Protein 1WKO (pdb70)

Secondary structure (DSSP, 8-state):
-TTHHHHHTTHHHHTB------SEEEEEETTEE--TT-B--GGGGSSPPEEEEESS-TT-EEEEEEEE-S-SBTTB-TTPPEEEEEEEEEETTSBGGGSEEEEPPPPP---SS-EEEEEEEEEPPTT---------STT--HHHHHHHTT--SEEEEEEEEE---/-TTHHHHHTTHHHHTB------SEEEEEETTEE--TT-B--GGGSSSPPEEEEESS-TT-EEEEEEEESS-SBTTB-TTPPEEEEEEEEEETTSBGGGSEEEEPPPPP---SSEEEEEEEEEE-SS--------S-STT--HHHHHHHTT--S-SEEEEEEEE--

B-factor: mean 20.34, std 9.39, range [4.58, 64.08]

Solvent-accessible surface area: 16939 Å² total; per-residue (Å²): 125,120,10,77,48,4,74,154,24,155,0,20,46,44,1,4,70,128,5,99,45,104,16,135,20,27,1,20,14,141,202,160,117,8,60,38,29,113,94,53,126,18,78,60,0,54,79,111,6,115,1,56,2,75,45,58,65,140,128,19,19,1,0,0,0,0,0,3,4,6,16,26,6,55,118,94,41,129,59,91,6,32,0,6,5,0,3,0,9,0,12,2,61,39,7,8,81,98,21,104,80,40,15,56,33,53,84,2,200,6,71,105,41,89,1,29,0,0,0,0,0,2,103,10,106,154,159,114,32,21,130,8,121,46,124,59,65,61,121,17,54,0,88,143,8,8,121,118,43,90,3,58,97,9,19,7,14,17,6,0,31,0,68,185,131,116,114,10,71,45,4,67,129,22,167,0,19,45,59,1,2,69,127,5,99,37,87,10,161,21,45,1,16,11,124,203,144,115,10,58,40,33,115,79,48,142,9,81,49,0,50,79,110,7,114,1,55,0,74,40,72,75,101,200,34,39,4,1,0,0,0,0,2,1,5,17,7,6,58,92,38,41,33,29,70,2,32,0,6,3,0,2,0,8,0,25,0,65,31,9,10,102,134,18,107,72,27,16,63,31,54,79,1,190,9,56,39,38,84,1,34,0,0,0,0,0,3,103,14,142,113,134,89,87,22,131,21,130,49,126,65,52,39,120,18,56,1,82,122,6,11,125,94,56,65,7,48,100,9,10,7,14,15,6,1,32,0,67,125,125

Organism: Arabidopsis thaliana (NCBI:txid3702)

Foldseek 3Di:
DQCVLCVVVCVCPQAFPDDDADKDKWWDQPNHTAAFAAADELVSCQAGTKIFIADDDQQWWKKKWKWKQQPLHVVCSPFPIFTAWIWTGHGHGGISVRTHTQDHGHRDDHDDYKIKIKMFMFIADPPDTDRDDDPHRTPDHNVVVCVVRVRPHTNDMGIHIYDHD/DVCVLCVVVCVCPQAFPDDDADKDKFWDQPNHTAAAAAADELVSPQAGTKIFIEDDFQQWKKKKWKWWQAPLHNVCRVQPTQTFWIWTGHGHRGIRVRTHTLDHGHGDAHADDKIKIKMFMFIAPGHDDDNDDDPGRTPDGNVVVCVVRVRPGTNDMGIHMYDHD

Radius of gyration: 25.23 Å; Cα contacts (8 Å, |Δi|>4): 826; chains: 2; bounding box: 37×61×72 Å

GO terms:
  GO:0031982 vesicle (C, IDA)
  GO:0005634 nucleus (C, IDA)
  GO:0005737 cytoplasm (C, IDA)
  GO:0005773 vacuole (C, IDA)
  GO:0005886 plasma membrane (C, IDA)
  GO:0010022 meristem determinacy (P, IGI)
  GO:0003712 transcription coregulator activity (F, IMP)
  GO:0009744 response to sucrose (P, IMP)
  GO:0009910 negative regulation of flower development (P, IMP)
  GO:0006623 protein targeting to vacuole (P, IMP)

CATH classification: 3.90.280.10

Structure (mmCIF, N/CA/C/O backbone):
data_1WKO
#
_entry.id   1WKO
#
_cell.length_a   109.347
_cell.length_b   109.347
_cell.length_c   64.697
_cell.angle_alpha   90.00
_cell.angle_beta   90.00
_cell.angle_gamma   120.00
#
_symmetry.space_group_name_H-M   'P 3 2 1'
#
loop_
_entity.id
_entity.type
_entity.pdbx_description
1 polymer 'TERMINAL FLOWER 1 protein'
2 water water
#
loop_
_atom_site.group_PDB
_atom_site.id
_atom_site.type_symbol
_atom_site.label_atom_id
_atom_site.label_alt_id
_atom_site.label_comp_id
_atom_site.label_asym_id
_atom_site.label_entity_id
_atom_site.label_seq_id
_atom_site.pdbx_PDB_ins_code
_atom_site.Cartn_x
_atom_site.Cartn_y
_atom_site.Cartn_z
_atom_site.occupancy
_atom_site.B_iso_or_equiv
_atom_site.auth_seq_id
_atom_site.auth_comp_id
_atom_site.auth_asym_id
_atom_site.auth_atom_id
_atom_site.pdbx_PDB_model_num
ATOM 1 N N . ARG A 1 10 ? -17.919 102.571 19.006 1.00 41.02 7 ARG A N 1
ATOM 2 C CA . ARG A 1 10 ? -19.343 102.646 19.476 1.00 40.47 7 ARG A CA 1
ATOM 3 C C . ARG A 1 10 ? -20.217 101.390 19.192 1.00 39.50 7 ARG A C 1
ATOM 4 O O . ARG A 1 10 ? -21.077 101.025 20.010 1.00 40.28 7 ARG A O 1
ATOM 6 N N . VAL A 1 11 ? -20.014 100.725 18.055 1.00 37.16 8 VAL A N 1
ATOM 7 C CA . VAL A 1 11 ? -20.831 99.541 17.683 1.00 34.24 8 VAL A CA 1
ATOM 8 C C . VAL A 1 11 ? -20.572 98.275 18.561 1.00 31.19 8 VAL A C 1
ATOM 9 O O . VAL A 1 11 ? -21.451 97.433 18.808 1.00 31.18 8 VAL A O 1
ATOM 13 N N . ILE A 1 12 ? -19.344 98.186 19.040 1.00 26.35 9 ILE A N 1
ATOM 14 C CA . ILE A 1 12 ? -18.852 97.098 19.844 1.00 21.24 9 ILE A CA 1
ATOM 15 C C . ILE A 1 12 ? -19.054 97.451 21.347 1.00 18.08 9 ILE A C 1
ATOM 16 O O . ILE A 1 12 ? -18.735 96.672 22.217 1.00 14.96 9 ILE A O 1
ATOM 21 N N . GLU A 1 13 ? -19.588 98.632 21.631 1.00 14.58 10 GLU A N 1
ATOM 22 C CA . GLU A 1 13 ? -19.632 99.125 23.014 1.00 14.22 10 GLU A CA 1
ATOM 23 C C . GLU A 1 13 ? -20.234 98.150 24.043 1.00 14.17 10 GLU A C 1
ATOM 24 O O . GLU A 1 13 ? -19.641 97.935 25.121 1.00 12.22 10 GLU A O 1
ATOM 30 N N . PRO A 1 14 ? -21.398 97.554 23.756 1.00 14.28 11 PRO A N 1
ATOM 31 C CA . PRO A 1 14 ? -22.025 96.646 24.732 1.00 14.76 11 PRO A CA 1
ATOM 32 C C . PRO A 1 14 ? -21.157 95.441 25.010 1.00 14.28 11 PRO A C 1
ATOM 33 O O . PRO A 1 14 ? -21.190 94.949 26.130 1.00 15.16 11 PRO A O 1
ATOM 37 N N . LEU A 1 15 ? -20.376 94.999 24.016 1.00 13.06 12 LEU A N 1
ATOM 38 C CA . LEU A 1 15 ? -19.435 93.894 24.183 1.00 12.53 12 LEU A CA 1
ATOM 39 C C . LEU A 1 15 ? -18.254 94.288 25.068 1.00 12.18 12 LEU A C 1
ATOM 40 O O . LEU A 1 15 ? -17.757 93.454 25.815 1.00 12.50 12 LEU A O 1
ATOM 45 N N . ILE A 1 16 ? -17.820 95.556 25.020 1.00 11.70 13 ILE A N 1
ATOM 46 C CA . ILE A 1 16 ? -16.714 95.967 25.878 1.00 12.22 13 ILE A CA 1
ATOM 47 C C . ILE A 1 16 ? -17.249 96.178 27.312 1.00 13.34 13 ILE A C 1
ATOM 48 O O . ILE A 1 16 ? -16.671 95.682 28.271 1.00 13.13 13 ILE A O 1
ATOM 53 N N . MET A 1 17 ? -18.308 96.969 27.454 1.00 13.12 14 MET A N 1
ATOM 54 C CA . MET A 1 17 ? -18.863 97.166 28.817 1.00 13.29 14 MET A CA 1
ATOM 55 C C . MET A 1 17 ? -19.265 95.856 29.488 1.00 14.56 14 MET A C 1
ATOM 56 O O . MET A 1 17 ? -19.131 95.746 30.712 1.00 15.73 14 MET A O 1
ATOM 61 N N . GLY A 1 18 ? -19.722 94.876 28.694 1.00 14.71 15 GLY A N 1
ATOM 62 C CA . GLY A 1 18 ? -20.170 93.583 29.196 1.00 13.98 15 GLY A CA 1
ATOM 63 C C . GLY A 1 18 ? -19.023 92.609 29.401 1.00 13.94 15 GLY A C 1
ATOM 64 O O . GLY A 1 18 ? -19.229 91.481 29.834 1.00 14.49 15 GLY A O 1
ATOM 65 N N . ARG A 1 19 ? -17.817 93.056 29.084 1.00 14.03 16 ARG A N 1
ATOM 66 C CA . ARG A 1 19 ? -16.584 92.299 29.266 1.00 14.34 16 ARG A CA 1
ATOM 67 C C . ARG A 1 19 ? -16.459 91.096 28.325 1.00 14.62 16 ARG A C 1
ATOM 68 O O . ARG A 1 19 ? -15.558 90.269 28.519 1.00 14.94 16 ARG A O 1
ATOM 76 N N . VAL A 1 20 ? -17.315 91.003 27.300 1.00 14.28 17 VAL A N 1
ATOM 77 C CA . VAL A 1 20 ? -17.174 89.941 26.290 1.00 15.13 17 VAL A CA 1
ATOM 78 C C . VAL A 1 20 ? -15.861 90.183 25.576 1.00 14.93 17 VAL A C 1
ATOM 79 O O . VAL A 1 20 ? -15.037 89.281 25.415 1.00 15.59 17 VAL A O 1
ATOM 83 N N . VAL A 1 21 ? -15.647 91.426 25.144 1.00 15.42 18 VAL A N 1
ATOM 84 C CA . VAL A 1 21 ? -14.359 91.840 24.597 1.00 15.38 18 VAL A CA 1
ATOM 85 C C . VAL A 1 21 ? -13.561 92.014 25.874 1.00 16.56 18 VAL A C 1
ATOM 86 O O . VAL A 1 21 ? -13.896 92.854 26.718 1.00 17.84 18 VAL A O 1
ATOM 90 N N . GLY A 1 22 ? -12.501 91.214 25.992 1.00 16.89 19 GLY A N 1
ATOM 91 C CA . GLY A 1 22 ? -11.711 91.110 27.193 1.00 16.35 19 GLY A CA 1
ATOM 92 C C . GLY A 1 22 ? -11.743 89.642 27.613 1.00 15.94 19 GLY A C 1
ATOM 93 O O . GLY A 1 22 ? -10.774 88.911 27.386 1.00 17.03 19 GLY A O 1
ATOM 94 N N . ASP A 1 23 ? -12.849 89.208 28.212 1.00 14.43 20 ASP A N 1
ATOM 95 C CA . ASP A 1 23 ? -12.924 87.865 28.750 1.00 15.10 20 ASP A CA 1
ATOM 96 C C . ASP A 1 23 ? -12.911 86.774 27.697 1.00 15.38 20 ASP A C 1
ATOM 97 O O . ASP A 1 23 ? -12.299 85.716 27.926 1.00 17.23 20 ASP A O 1
ATOM 102 N N . VAL A 1 24 ? -13.542 87.031 26.559 1.00 14.41 21 VAL A N 1
ATOM 103 C CA . VAL A 1 24 ? -13.736 85.984 25.534 1.00 14.76 21 VAL A CA 1
ATOM 104 C C . VAL A 1 24 ? -13.064 86.355 24.216 1.00 14.60 21 VAL A C 1
ATOM 105 O O . VA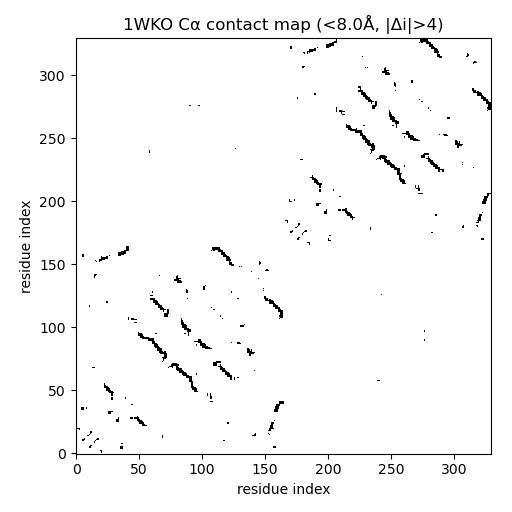L A 1 24 ? -12.409 85.504 23.603 1.00 15.45 21 VAL A O 1
ATOM 109 N N . LEU A 1 25 ? -13.214 87.616 23.796 1.00 14.25 22 LEU A N 1
ATOM 110 C CA . LEU A 1 25 ? -12.720 88.057 22.477 1.00 15.08 22 LEU A CA 1
ATOM 111 C C . LEU A 1 25 ? -11.720 89.206 22.547 1.00 15.57 22 LEU A C 1
ATOM 112 O O . LEU A 1 25 ? -11.763 90.034 23.454 1.00 14.96 22 LEU A O 1
ATOM 117 N N . ASP A 1 26 ? -10.826 89.262 21.562 1.00 15.50 23 ASP A N 1
ATOM 118 C CA . ASP A 1 26 ? -9.963 90.417 21.422 1.00 16.03 23 ASP A CA 1
ATOM 119 C C . ASP A 1 26 ? -10.765 91.524 20.776 1.00 15.63 23 ASP A C 1
ATOM 120 O O . ASP A 1 26 ? -11.824 91.265 20.208 1.00 15.08 23 ASP A O 1
ATOM 125 N N . PHE A 1 27 ? -10.250 92.755 20.860 1.00 14.00 24 PHE A N 1
ATOM 126 C CA . PHE A 1 27 ? -10.884 93.872 20.165 1.00 14.11 24 PHE A CA 1
ATOM 127 C C . PHE A 1 27 ? -10.966 93.595 18.677 1.00 13.38 24 PHE A C 1
ATOM 128 O O . PHE A 1 27 ? -10.016 93.044 18.096 1.00 14.97 24 PHE A O 1
ATOM 136 N N . PHE A 1 28 ? -12.090 93.970 18.051 1.00 13.33 25 PHE A N 1
ATOM 137 C CA . PHE A 1 28 ? -12.260 93.807 16.605 1.00 13.11 25 PHE A CA 1
ATOM 138 C C . PHE A 1 28 ? -13.143 94.914 16.048 1.00 13.79 25 PHE A C 1
ATOM 139 O O . PHE A 1 28 ? -13.744 95.669 16.801 1.00 14.37 25 PHE A O 1
ATOM 147 N N . THR A 1 29 ? -13.167 95.026 14.721 1.00 14.41 26 THR A N 1
ATOM 148 C CA . THR A 1 29 ? -13.994 95.998 14.037 1.00 14.98 26 THR A CA 1
ATOM 149 C C . THR A 1 29 ? -15.122 95.172 13.425 1.00 15.48 26 THR A C 1
ATOM 150 O O . THR A 1 29 ? -14.856 94.329 12.556 1.00 16.25 26 THR A O 1
ATOM 154 N N . PRO A 1 30 ? -16.354 95.369 13.874 1.00 15.89 27 PRO A N 1
ATOM 155 C CA . PRO A 1 30 ? -17.481 94.612 13.307 1.00 16.54 27 PRO A CA 1
ATOM 156 C C . PRO A 1 30 ? -17.625 94.971 11.828 1.00 17.13 27 PRO A C 1
ATOM 157 O O . PRO A 1 30 ? -17.538 96.185 11.479 1.00 16.92 27 PRO A O 1
ATOM 161 N N . THR A 1 31 ? -17.757 93.954 10.976 1.00 17.54 28 THR A N 1
ATOM 162 C CA . THR A 1 31 ? -17.895 94.176 9.518 1.00 19.04 28 THR A CA 1
ATOM 163 C C . THR A 1 31 ? -19.024 93.389 8.851 1.00 19.21 28 THR A C 1
ATOM 164 O O . THR A 1 31 ? -19.275 93.561 7.647 1.00 20.88 28 THR A O 1
ATOM 168 N N . THR A 1 32 ? -19.631 92.467 9.564 1.00 18.49 29 THR A N 1
ATOM 169 C CA . THR A 1 32 ? -20.742 91.705 9.016 1.00 17.78 29 THR A CA 1
ATOM 170 C C . THR A 1 32 ? -21.891 91.932 9.946 1.00 18.40 29 THR A C 1
ATOM 171 O O . THR A 1 32 ? -21.706 91.875 11.159 1.00 18.32 29 THR A O 1
ATOM 175 N N . LYS A 1 33 ? -23.073 92.216 9.416 1.00 18.32 30 LYS A N 1
ATOM 176 C CA . LYS A 1 33 ? -24.232 92.357 10.293 1.00 18.90 30 LYS A CA 1
ATOM 177 C C . LYS A 1 33 ? -24.790 90.984 10.588 1.00 19.28 30 LYS A C 1
ATOM 178 O O . LYS A 1 33 ? -24.999 90.198 9.674 1.00 20.32 30 LYS A O 1
ATOM 192 N N . MET A 1 34 ? -25.017 90.692 11.872 1.00 18.46 31 MET A N 1
ATOM 193 C CA . MET A 1 34 ? -25.603 89.414 12.286 1.00 18.08 31 MET A CA 1
ATOM 194 C C . MET A 1 34 ? -26.862 89.715 13.085 1.00 17.86 31 MET A C 1
ATOM 195 O O . MET A 1 34 ? -26.871 90.616 13.928 1.00 18.68 31 MET A O 1
ATOM 200 N N . ASN A 1 35 ? -27.928 88.976 12.815 1.00 17.03 32 ASN A N 1
ATOM 201 C CA . ASN A 1 35 ? -29.149 89.106 13.611 1.00 16.63 32 ASN A CA 1
ATOM 202 C C . ASN A 1 35 ? -29.550 87.745 14.164 1.00 15.79 32 ASN A C 1
ATOM 203 O O . ASN A 1 35 ? -29.838 86.806 13.417 1.00 15.47 32 ASN A O 1
ATOM 208 N N . VAL A 1 36 ? -29.520 87.636 15.489 1.00 14.99 33 VAL A N 1
ATOM 209 C CA . VAL A 1 36 ? -29.882 86.396 16.171 1.00 14.39 33 VAL A CA 1
ATOM 210 C C . VAL A 1 36 ? -31.289 86.559 16.719 1.00 15.71 33 VAL A C 1
ATOM 211 O O . VAL A 1 36 ? -31.566 87.519 17.439 1.00 16.35 33 VAL A O 1
ATOM 215 N N . SER A 1 37 ? -32.182 85.624 16.406 1.00 15.73 34 SER A N 1
ATOM 216 C CA . SER A 1 37 ? -33.545 85.788 16.896 1.00 17.24 34 SER A CA 1
ATOM 217 C C . SER A 1 37 ? -34.157 84.501 17.393 1.00 17.31 34 SER A C 1
ATOM 218 O O . SER A 1 37 ? -33.937 83.440 16.816 1.00 17.26 34 SER A O 1
ATOM 221 N N . TYR A 1 38 ? -34.921 84.610 18.474 1.00 17.13 35 TYR A N 1
ATOM 222 C CA . TYR A 1 38 ? -35.659 83.469 18.985 1.00 17.59 35 TYR A CA 1
ATOM 223 C C . TYR A 1 38 ? -37.151 83.728 18.826 1.00 18.35 35 TYR A C 1
ATOM 224 O O . TYR A 1 38 ? -37.691 84.675 19.416 1.00 17.85 35 TYR A O 1
ATOM 233 N N . ASN A 1 39 ? -37.815 82.889 18.023 1.00 19.81 36 ASN A N 1
ATOM 234 C CA . ASN A 1 39 ? -39.222 83.087 17.686 1.00 21.30 36 ASN A CA 1
ATOM 235 C C . ASN A 1 39 ? -39.488 84.549 17.297 1.00 21.58 36 ASN A C 1
ATOM 236 O O . ASN A 1 39 ? -40.396 85.200 17.832 1.00 21.78 36 ASN A O 1
ATOM 241 N N . LYS A 1 40 ? -38.646 85.062 16.396 1.00 21.73 37 LYS A N 1
ATOM 242 C CA . LYS A 1 40 ? -38.790 86.397 15.811 1.00 22.16 37 LYS A CA 1
ATOM 243 C C . LYS A 1 40 ? -38.477 87.559 16.755 1.00 22.29 37 LYS A C 1
ATOM 244 O O . LYS A 1 40 ? -38.696 88.718 16.393 1.00 23.30 37 LYS A O 1
ATOM 250 N N . LYS A 1 41 ? -38.005 87.267 17.966 1.00 21.21 38 LYS A N 1
ATOM 251 C CA . LYS A 1 41 ? -37.550 88.322 18.864 1.00 20.55 38 LYS A CA 1
ATOM 252 C C . LYS A 1 41 ? -36.025 88.433 18.794 1.00 20.26 38 LYS A C 1
ATOM 253 O O . LYS A 1 41 ? -35.327 87.544 19.251 1.00 19.31 38 LYS A O 1
ATOM 259 N N . GLN A 1 42 ? -35.536 89.529 18.222 1.00 20.45 39 GLN A N 1
ATOM 260 C CA . GLN A 1 42 ? -34.092 89.784 18.114 1.00 21.20 39 GLN A CA 1
ATOM 261 C C . GLN A 1 42 ? -33.359 89.849 19.469 1.00 20.90 39 GLN A C 1
ATOM 262 O O . GLN A 1 42 ? -33.849 90.466 20.433 1.00 20.64 39 GLN A O 1
ATOM 268 N N . VAL A 1 43 ? -32.190 89.213 19.534 1.00 19.91 40 VAL A N 1
ATOM 269 C CA . VAL A 1 43 ? -31.327 89.307 20.710 1.00 20.74 40 VAL A CA 1
ATOM 270 C C . VAL A 1 43 ? -30.716 90.709 20.741 1.00 21.30 40 VAL A C 1
ATOM 271 O O . VAL A 1 43 ? -30.135 91.162 19.761 1.00 20.65 40 VAL A O 1
ATOM 275 N N . SER A 1 44 ? -30.899 91.396 21.864 1.00 21.83 41 SER A N 1
ATOM 276 C CA . SER A 1 44 ? -30.303 92.706 22.083 1.00 22.41 41 SER A CA 1
ATOM 277 C C . SER A 1 44 ? -29.132 92.561 23.033 1.00 21.84 41 SER A C 1
ATOM 278 O O . SER A 1 44 ? -29.271 92.030 24.132 1.00 21.29 41 SER A O 1
ATOM 281 N N . ASN A 1 45 ? -27.972 93.031 22.586 1.00 23.03 42 ASN A N 1
ATOM 282 C CA . ASN A 1 45 ? -26.734 92.929 23.328 1.00 22.67 42 ASN A CA 1
ATOM 283 C C . ASN A 1 45 ? -26.872 93.277 24.788 1.00 23.23 42 ASN A C 1
ATOM 284 O O . ASN A 1 45 ? -27.286 94.401 25.132 1.00 23.05 42 ASN A O 1
ATOM 289 N N . GLY A 1 46 ? -26.561 92.328 25.659 1.00 22.82 43 GLY A N 1
ATOM 290 C CA . GLY A 1 46 ? -26.539 92.598 27.087 1.00 23.72 43 GLY A CA 1
ATOM 291 C C . GLY A 1 46 ? -27.839 92.544 27.867 1.00 24.22 43 GLY A C 1
ATOM 292 O O . GLY A 1 46 ? -27.851 92.708 29.094 1.00 25.55 43 GLY A O 1
ATOM 293 N N . HIS A 1 47 ? -28.952 92.341 27.171 1.00 23.87 44 HIS A N 1
ATOM 294 C CA . HIS A 1 47 ? -30.235 92.247 27.845 1.00 24.00 44 HIS A CA 1
ATOM 295 C C . HIS A 1 47 ? -30.455 90.828 28.357 1.00 23.05 44 HIS A C 1
ATOM 296 O O . HIS A 1 47 ? -29.925 89.865 27.798 1.00 22.45 44 HIS A 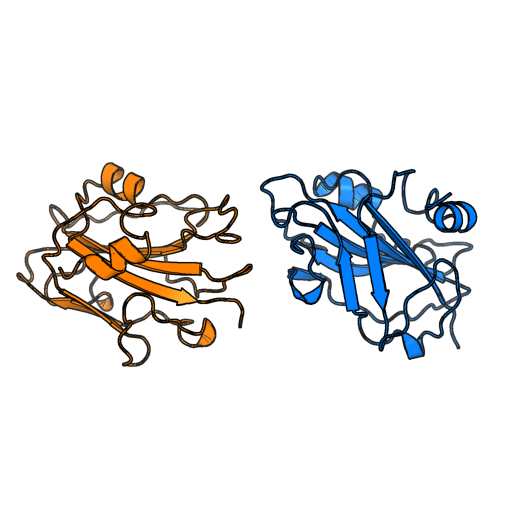O 1
ATOM 303 N N . GLU A 1 48 ? -31.225 90.715 29.433 1.00 22.74 45 GLU A N 1
ATOM 304 C CA . GLU A 1 48 ? -31.511 89.430 30.052 1.00 22.08 45 GLU A CA 1
ATOM 305 C C . GLU A 1 48 ? -32.669 88.728 29.371 1.00 21.78 45 GLU A C 1
ATOM 306 O O . GLU A 1 48 ? -33.679 89.361 29.009 1.00 21.78 45 GLU A O 1
ATOM 312 N N . LEU A 1 49 ? -32.523 87.421 29.186 1.00 20.92 46 LEU A N 1
ATOM 313 C CA . LEU A 1 49 ? -33.601 86.581 28.662 1.00 20.97 46 LEU A CA 1
ATOM 314 C C . LEU A 1 49 ? -33.799 85.434 29.624 1.00 20.41 46 LEU A C 1
ATOM 315 O O . LEU A 1 49 ? -32.867 85.036 30.318 1.00 19.11 46 LEU A O 1
ATOM 320 N N . PHE A 1 50 ? -35.004 84.878 29.646 1.00 20.40 47 PHE A N 1
ATOM 321 C CA . PHE A 1 50 ? -35.240 83.658 30.407 1.00 21.24 47 PHE A CA 1
ATOM 322 C C . PHE A 1 50 ? -34.716 82.449 29.623 1.00 21.27 47 PHE A C 1
ATOM 323 O O . PHE A 1 50 ? -34.881 82.395 28.402 1.00 20.89 47 PHE A O 1
ATOM 331 N N . PRO A 1 51 ? -34.093 81.488 30.306 1.00 20.98 48 PRO A N 1
ATOM 332 C CA . PRO A 1 51 ? -33.691 80.219 29.675 1.00 21.13 48 PRO A CA 1
ATOM 333 C C . PRO A 1 51 ? -34.827 79.524 28.908 1.00 21.07 48 PRO A C 1
ATOM 334 O O . PRO A 1 51 ? -34.581 78.952 27.845 1.00 20.53 48 PRO A O 1
ATOM 338 N N . SER A 1 52 ? -36.049 79.565 29.443 1.00 20.80 49 SER A N 1
ATOM 339 C CA . SER A 1 52 ? -37.186 78.920 28.775 1.00 20.78 49 SER A CA 1
ATOM 340 C C . SER A 1 52 ? -37.468 79.512 27.386 1.00 20.76 49 SER A C 1
ATOM 341 O O . SER A 1 52 ? -38.041 78.844 26.510 1.00 20.65 49 SER A O 1
ATOM 344 N N . SER A 1 53 ? -37.063 80.765 27.195 1.00 19.98 50 SER A N 1
ATOM 345 C CA . SER A 1 53 ? -37.257 81.477 25.939 1.00 20.07 50 SER A CA 1
ATOM 346 C C . SER A 1 53 ? -36.237 81.060 24.881 1.00 19.42 50 SER A C 1
ATOM 347 O O . SER A 1 53 ? -36.439 81.298 23.701 1.00 18.51 50 SER A O 1
ATOM 350 N N . VAL A 1 54 ? -35.134 80.462 25.323 1.00 18.81 51 VAL A N 1
ATOM 351 C CA . VAL A 1 54 ? -34.001 80.162 24.435 1.00 18.49 51 VAL A CA 1
ATOM 352 C C . VAL A 1 54 ? -33.712 78.663 24.386 1.00 18.10 51 VAL A C 1
ATOM 353 O O . VAL A 1 54 ? -32.607 78.240 24.067 1.00 18.24 51 VAL A O 1
ATOM 357 N N . SER A 1 55 ? -34.723 77.860 24.685 1.00 17.70 52 SER A N 1
ATOM 358 C CA . SER A 1 55 ? -34.536 76.419 24.749 1.00 18.27 52 SER A CA 1
ATOM 359 C C . SER A 1 55 ? -34.390 75.743 23.365 1.00 18.36 52 SER A C 1
ATOM 360 O O . SER A 1 55 ? -33.981 74.579 23.288 1.00 18.85 52 SER A O 1
ATOM 363 N N . SER A 1 56 ? -34.756 76.440 22.288 1.00 17.82 53 SER A N 1
ATOM 364 C CA . SER A 1 56 ? -34.516 75.905 20.944 1.00 17.51 53 SER A CA 1
ATOM 365 C C . SER A 1 56 ? -33.568 76.824 20.218 1.00 17.18 53 SER A C 1
ATOM 366 O O . SER A 1 56 ? -33.507 78.011 20.537 1.00 16.45 53 SER A O 1
ATOM 369 N N . LYS A 1 57 ? -32.849 76.309 19.221 1.00 16.10 54 LYS A N 1
ATOM 370 C CA . LYS A 1 57 ? -31.851 77.160 18.541 1.00 16.12 54 LYS A CA 1
ATOM 371 C C . LYS A 1 57 ? -32.481 78.376 17.869 1.00 14.90 54 LYS A C 1
ATOM 372 O O . LYS A 1 57 ? -33.588 78.293 17.322 1.00 14.86 54 LYS A O 1
ATOM 378 N N . PRO A 1 58 ? -31.755 79.484 17.861 1.00 14.79 55 PRO A N 1
ATOM 379 C CA . PRO A 1 58 ? -32.247 80.708 17.225 1.00 14.72 55 PRO A CA 1
ATOM 380 C C . PRO A 1 58 ? -31.984 80.681 15.711 1.00 14.51 55 PRO A C 1
ATOM 381 O O . PRO A 1 58 ? -31.208 79.855 15.226 1.00 13.55 55 PRO A O 1
ATOM 385 N N . ARG A 1 59 ? -32.636 81.618 15.017 1.00 14.40 56 ARG A N 1
ATOM 386 C CA . ARG A 1 59 ? -32.384 81.868 13.659 1.00 14.37 56 ARG A CA 1
ATOM 387 C C . ARG A 1 59 ? -31.210 82.862 13.678 1.00 14.71 56 ARG A C 1
ATOM 388 O O . ARG A 1 59 ? -31.225 83.803 14.465 1.00 14.79 56 ARG A O 1
ATOM 396 N N . VAL A 1 60 ? -30.190 82.650 12.836 1.00 14.34 57 VAL A N 1
ATOM 397 C CA . VAL A 1 60 ? -29.049 83.579 12.771 1.00 13.53 57 VAL A CA 1
ATOM 398 C C . VAL A 1 60 ? -28.835 83.996 11.314 1.00 13.82 57 VAL A C 1
ATOM 399 O O . VAL A 1 60 ? -28.279 83.240 10.531 1.00 13.88 57 VAL A O 1
ATOM 403 N N . GLU A 1 61 ? -29.281 85.197 10.965 1.00 14.59 58 GLU A N 1
ATOM 404 C CA . GLU A 1 61 ? -29.139 85.703 9.600 1.00 15.98 58 GLU A CA 1
ATOM 405 C C . GLU A 1 61 ? -27.897 86.567 9.506 1.00 16.97 58 GLU A C 1
ATOM 406 O O . GLU A 1 61 ? -27.594 87.326 10.430 1.00 16.87 58 GLU A O 1
ATOM 412 N N . ILE A 1 62 ? -27.167 86.445 8.398 1.00 17.29 59 ILE A N 1
ATOM 413 C CA . ILE A 1 62 ? -25.961 87.247 8.235 1.00 19.25 59 ILE A CA 1
ATOM 414 C C . ILE A 1 62 ? -26.043 88.053 6.961 1.00 20.71 59 ILE A C 1
ATOM 415 O O . ILE A 1 62 ? -26.611 87.591 5.984 1.00 21.18 59 ILE A O 1
ATOM 420 N N . HIS A 1 63 ? -25.493 89.267 6.994 1.00 22.71 60 HIS A N 1
ATOM 421 C CA . HIS A 1 63 ? -25.711 90.249 5.928 1.00 25.31 60 HIS A CA 1
ATOM 422 C C . HIS A 1 63 ? -24.437 90.861 5.361 1.00 26.89 60 HIS A C 1
ATOM 423 O O . HIS A 1 63 ? -23.454 91.107 6.087 1.00 27.98 60 HIS A O 1
ATOM 430 N N . GLY A 1 64 ? -24.489 91.112 4.055 1.00 28.23 61 GLY A N 1
ATOM 431 C CA . GLY A 1 64 ? -23.496 91.888 3.342 1.00 29.09 61 GLY A CA 1
ATOM 432 C C . GLY A 1 64 ? -22.301 91.099 2.882 1.00 29.87 61 GLY A C 1
ATOM 433 O O . GLY A 1 64 ? -22.045 89.986 3.361 1.00 30.18 61 GLY A O 1
ATOM 434 N N . GLY A 1 65 ? -21.563 91.694 1.951 1.00 29.77 62 GLY A N 1
ATOM 435 C CA . GLY A 1 65 ? -20.297 91.153 1.507 1.00 29.87 62 GLY A CA 1
ATOM 436 C C . GLY A 1 65 ? -20.449 90.121 0.418 1.00 29.84 62 GLY A C 1
ATOM 437 O O . GLY A 1 65 ? -21.564 89.848 -0.053 1.00 30.08 62 GLY A O 1
ATOM 438 N N . ASP A 1 66 ? -19.308 89.552 0.026 1.00 29.66 63 ASP A N 1
ATOM 439 C CA . ASP A 1 66 ? -19.242 88.573 -1.057 1.00 29.67 63 ASP A CA 1
ATOM 440 C C . ASP A 1 66 ? -20.155 87.360 -0.805 1.00 28.30 63 ASP A C 1
ATOM 441 O O . ASP A 1 66 ? -20.111 86.737 0.258 1.00 28.08 63 ASP A O 1
ATOM 446 N N . LEU A 1 67 ? -20.971 87.022 -1.795 1.00 27.01 64 LEU A N 1
ATOM 447 C CA . LEU A 1 67 ? -21.793 85.815 -1.740 1.00 26.00 64 LEU A CA 1
ATOM 448 C C . LEU A 1 67 ? -20.932 84.543 -1.596 1.00 25.18 64 LEU A C 1
ATOM 449 O O . LEU A 1 67 ? -21.415 83.501 -1.136 1.00 25.33 64 LEU A O 1
ATOM 454 N N . ARG A 1 68 ? -19.662 84.635 -2.007 1.00 24.08 65 ARG A N 1
ATOM 455 C CA . ARG A 1 68 ? -18.749 83.475 -2.047 1.00 22.45 65 ARG A CA 1
ATOM 456 C C . ARG A 1 68 ? -18.038 83.252 -0.714 1.00 21.67 65 ARG A C 1
ATOM 457 O O . ARG A 1 68 ? -17.381 82.220 -0.512 1.00 22.23 65 ARG A O 1
ATOM 465 N N . SER A 1 69 ? -18.188 84.200 0.203 1.00 19.03 66 SER A N 1
ATOM 466 C CA . SER A 1 69 ? -17.579 84.091 1.515 1.00 17.60 66 SER A CA 1
ATOM 467 C C . SER A 1 69 ? -18.259 83.027 2.365 1.00 16.24 66 SER A C 1
ATOM 468 O O . SER A 1 69 ? -19.445 82.751 2.172 1.00 16.15 66 SER A O 1
ATOM 471 N N . PHE A 1 70 ? -17.502 82.421 3.279 1.00 14.67 67 PHE A N 1
ATOM 472 C CA . PHE A 1 70 ? -18.027 81.446 4.222 1.00 13.32 67 PHE A CA 1
ATOM 473 C C . PHE A 1 70 ? -17.747 81.916 5.649 1.00 13.35 67 PHE A C 1
ATOM 474 O O . PHE A 1 70 ? -16.692 82.475 5.917 1.00 14.00 67 PHE A O 1
ATOM 482 N N . PHE A 1 71 ? -18.682 81.647 6.552 1.00 12.87 68 PHE A N 1
ATOM 483 C CA . PHE A 1 71 ? -18.574 82.094 7.951 1.00 12.98 68 PHE A CA 1
ATOM 484 C C . PHE A 1 71 ? -18.791 80.946 8.926 1.00 13.58 68 PHE A C 1
ATOM 485 O O . PHE A 1 71 ? -19.546 80.017 8.648 1.00 13.11 68 PHE A O 1
ATOM 493 N N . THR A 1 72 ? -18.150 81.049 10.092 1.00 14.22 69 THR A N 1
ATOM 494 C CA . THR A 1 72 ? -18.324 80.096 11.172 1.00 13.90 69 THR A CA 1
ATOM 495 C C . THR A 1 72 ? -18.975 80.846 12.326 1.00 14.60 69 THR A C 1
ATOM 496 O O . THR A 1 72 ? -18.573 81.986 12.639 1.00 14.81 69 THR A O 1
ATOM 500 N N . LEU A 1 73 ? -19.984 80.208 12.926 1.00 13.68 70 LEU A N 1
ATOM 501 C CA . LEU A 1 73 ? -20.681 80.735 14.112 1.00 15.18 70 LEU A CA 1
ATOM 502 C C . LEU A 1 73 ? -20.364 79.840 15.306 1.00 14.78 70 LEU A C 1
ATOM 503 O O . LEU A 1 73 ? -20.445 78.595 15.188 1.00 16.17 70 LEU A O 1
ATOM 508 N N . VAL A 1 74 ? -20.006 80.443 16.454 1.00 15.30 71 VAL A N 1
ATOM 509 C CA . VAL A 1 74 ? -19.898 79.673 17.698 1.00 16.65 71 VAL A CA 1
ATOM 510 C C . VAL A 1 74 ? -20.765 80.344 18.767 1.00 16.31 71 VAL A C 1
ATOM 511 O O . VAL A 1 74 ? -20.965 81.553 18.714 1.00 16.65 71 VAL A O 1
ATOM 515 N N . MET A 1 75 ? -21.327 79.549 19.680 1.00 15.21 72 MET A N 1
ATOM 516 C CA . MET A 1 75 ? -22.044 80.080 20.837 1.00 14.88 72 MET A CA 1
ATOM 517 C C . MET A 1 75 ? -21.383 79.478 22.073 1.00 14.41 72 MET A C 1
ATOM 518 O O . MET A 1 75 ? -21.211 78.244 22.158 1.00 14.33 72 MET A O 1
ATOM 523 N N . ILE A 1 76 ? -20.948 80.344 22.988 1.00 14.03 73 ILE A N 1
ATOM 524 C CA . ILE A 1 76 ? -20.202 79.900 24.185 1.00 14.68 73 ILE A CA 1
ATOM 525 C C . ILE A 1 76 ? -20.711 80.596 25.432 1.00 14.44 73 ILE A C 1
ATOM 526 O O . ILE A 1 76 ? -21.310 81.677 25.346 1.00 14.39 73 ILE A O 1
ATOM 531 N N . ASP A 1 77 ? -20.443 79.993 26.594 1.00 14.77 74 ASP A N 1
ATOM 532 C CA . ASP A 1 77 ? -20.761 80.586 27.890 1.00 14.48 74 ASP A CA 1
ATOM 533 C C . ASP A 1 77 ? -19.456 80.600 28.697 1.00 13.88 74 ASP A C 1
ATOM 534 O O . ASP A 1 77 ? -18.958 79.544 29.084 1.00 12.91 74 ASP A O 1
ATOM 539 N N . PRO A 1 78 ? -18.885 81.781 28.926 1.00 12.78 75 PRO A N 1
ATOM 540 C CA . PRO A 1 78 ? -17.609 81.884 29.639 1.00 13.19 75 PRO A CA 1
ATOM 541 C C . PRO A 1 78 ? -17.753 81.828 31.172 1.00 12.85 75 PRO A C 1
ATOM 542 O O . PRO A 1 78 ? -16.729 81.824 31.866 1.00 14.18 75 PRO A O 1
ATOM 546 N N . ASP A 1 79 ? -18.981 81.822 31.692 1.00 12.28 76 ASP A N 1
ATOM 547 C CA . ASP A 1 79 ? -19.206 82.005 33.143 1.00 11.47 76 ASP A CA 1
ATOM 548 C C . ASP A 1 79 ? -19.620 80.722 33.856 1.00 12.41 76 ASP A C 1
ATOM 549 O O . ASP A 1 79 ? -20.617 80.695 34.585 1.00 12.70 76 ASP A O 1
ATOM 554 N N . VAL A 1 80 ? -18.849 79.659 33.647 1.00 11.53 77 VAL A N 1
ATOM 555 C CA . VAL A 1 80 ? -19.265 78.331 34.141 1.00 12.67 77 VAL A CA 1
ATOM 556 C C . VAL A 1 80 ? -18.264 77.744 35.133 1.00 12.93 77 VAL A C 1
ATOM 557 O O . VAL A 1 80 ? -17.052 77.787 34.901 1.00 11.46 77 VAL A O 1
ATOM 561 N N . PRO A 1 81 ? -18.777 77.160 36.222 1.00 13.52 78 PRO A N 1
ATOM 562 C CA . PRO A 1 81 ? -20.227 77.071 36.494 1.00 13.95 78 PRO A CA 1
ATOM 563 C C . PRO A 1 81 ? -20.882 78.358 36.990 1.00 13.75 78 PRO A C 1
ATOM 564 O O . PRO A 1 81 ? -22.104 78.466 36.864 1.00 13.81 78 PRO A O 1
ATOM 568 N N . GLY A 1 82 ? -20.082 79.312 37.477 1.00 12.71 79 GLY A N 1
ATOM 569 C CA . GLY A 1 82 ? -20.568 80.623 37.882 1.00 12.38 79 GLY A CA 1
ATOM 570 C C . GLY A 1 82 ? -19.527 81.626 37.432 1.00 13.22 79 GLY A C 1
ATOM 571 O O . GLY A 1 82 ? -18.366 81.261 37.257 1.00 13.42 79 GLY A O 1
ATOM 572 N N . PRO A 1 83 ? -19.933 82.877 37.197 1.00 12.60 80 PRO A N 1
ATOM 573 C CA . PRO A 1 83 ? -18.991 83.910 36.718 1.00 12.73 80 PRO A CA 1
ATOM 574 C C . PRO A 1 83 ? -17.846 84.272 37.699 1.00 13.19 80 PRO A C 1
ATOM 575 O O . PRO A 1 83 ? -16.769 84.636 37.229 1.00 13.77 80 PRO A O 1
ATOM 579 N N . SER A 1 84 ? -18.061 84.142 39.009 1.00 12.67 81 SER A N 1
ATOM 580 C CA . SER A 1 84 ? -17.034 84.532 39.983 1.00 12.91 81 SER A CA 1
ATOM 581 C C . SER A 1 84 ? -15.870 83.555 40.046 1.00 12.92 81 SER A C 1
ATOM 582 O O . SER A 1 84 ? -14.794 83.919 40.507 1.00 14.12 81 SER A O 1
ATOM 585 N N . ASP A 1 85 ? -16.108 82.313 39.647 1.00 11.30 82 ASP A N 1
ATOM 586 C CA . ASP A 1 85 ? -15.070 81.261 39.708 1.00 11.61 82 ASP A CA 1
ATOM 587 C C . ASP A 1 85 ? -15.393 80.342 38.534 1.00 11.43 82 ASP A C 1
ATOM 588 O O . ASP A 1 85 ? -15.919 79.235 38.689 1.00 12.07 82 ASP A O 1
ATOM 593 N N . PRO A 1 86 ? -15.113 80.822 37.334 1.00 11.65 83 PRO A N 1
ATOM 594 C CA . PRO A 1 86 ? -15.529 80.120 36.102 1.00 11.17 83 PRO A CA 1
ATOM 595 C C . PRO A 1 86 ? -14.526 79.041 35.682 1.00 11.36 83 PRO A C 1
ATOM 596 O O . PRO A 1 86 ? -13.942 79.087 34.582 1.00 12.20 83 PRO A O 1
ATOM 600 N N . PHE A 1 87 ? -14.340 78.058 36.565 1.00 11.01 84 PHE A N 1
ATOM 601 C CA . PHE A 1 87 ? -13.274 77.075 36.385 1.00 11.14 84 PHE A CA 1
ATOM 602 C C . PHE A 1 87 ? -13.509 76.051 35.265 1.00 11.95 84 PHE A C 1
ATOM 603 O O . PHE A 1 87 ? -12.619 75.265 34.984 1.00 12.54 84 PHE A O 1
ATOM 611 N N . LEU A 1 88 ? -14.698 76.054 34.659 1.00 12.27 85 LEU A N 1
ATOM 612 C CA . LEU A 1 88 ? -15.004 75.192 33.521 1.00 12.91 85 LEU A CA 1
ATOM 613 C C . LEU A 1 88 ? -15.034 75.966 32.218 1.00 13.05 85 LEU A C 1
ATOM 614 O O . LEU A 1 88 ? -15.385 75.423 31.185 1.00 12.91 85 LEU A O 1
ATOM 619 N N . LYS A 1 89 ? -14.671 77.232 32.255 1.00 12.88 86 LYS A N 1
ATOM 620 C CA . LYS A 1 89 ? -14.887 78.060 31.047 1.00 14.07 86 LYS A CA 1
ATOM 621 C C . LYS A 1 89 ? -14.050 77.643 29.840 1.00 13.21 86 LYS A C 1
ATOM 622 O O . LYS A 1 89 ? -12.905 77.190 29.996 1.00 13.43 86 LYS A O 1
ATOM 628 N N . GLU A 1 90 ? -14.583 77.753 28.624 1.00 13.55 87 GLU A N 1
ATOM 629 C CA . GLU A 1 90 ? -15.939 78.179 28.305 1.00 13.19 87 GLU A CA 1
ATOM 630 C C . GLU A 1 90 ? -16.764 76.940 28.050 1.00 13.99 87 GLU A C 1
ATOM 631 O O . GLU A 1 90 ? -16.221 75.890 27.703 1.00 15.11 87 GLU A O 1
ATOM 637 N N . HIS A 1 91 ? -18.074 77.035 28.225 1.00 14.33 88 HIS A N 1
ATOM 638 C CA . HIS A 1 91 ? -18.896 75.894 27.832 1.00 14.03 88 HIS A CA 1
ATOM 639 C C . HIS A 1 91 ? -19.390 76.124 26.412 1.00 14.88 88 HIS A C 1
ATOM 640 O O . HIS A 1 91 ? -19.978 77.193 26.102 1.00 15.30 88 HIS A O 1
ATOM 647 N N . LEU A 1 92 ? -19.140 75.146 25.535 1.00 14.40 89 LEU A N 1
ATOM 648 C CA . LEU A 1 92 ? -19.527 75.281 24.109 1.00 14.91 89 LEU A CA 1
ATOM 649 C C . LEU A 1 92 ? -20.990 74.855 23.848 1.00 14.86 89 LEU A C 1
ATOM 650 O O . LEU A 1 92 ? -21.378 73.706 24.113 1.00 15.22 89 LEU A O 1
ATOM 655 N N . HIS A 1 93 ? -21.788 75.771 23.300 1.00 14.79 90 HIS A N 1
ATOM 656 C CA . HIS A 1 93 ? -23.204 75.520 23.082 1.00 14.31 90 HIS A CA 1
ATOM 657 C C . HIS A 1 93 ? -23.591 75.165 21.661 1.00 14.53 90 HIS A C 1
ATOM 658 O O . HIS A 1 93 ? -24.614 74.500 21.465 1.00 15.38 90 HIS A O 1
ATOM 665 N N . TRP A 1 94 ? -22.780 75.574 20.696 1.00 15.02 91 TRP A N 1
ATOM 666 C CA . TRP A 1 94 ? -23.165 75.450 19.286 1.00 14.63 91 TRP A CA 1
ATOM 667 C C . TRP A 1 94 ? -22.011 75.848 18.376 1.00 14.56 91 TRP A C 1
ATOM 668 O O . TRP A 1 94 ? -21.295 76.839 18.633 1.00 14.42 91 TRP A O 1
ATOM 679 N N . ILE A 1 95 ? -21.808 75.071 17.307 1.00 14.51 92 ILE A N 1
ATOM 680 C CA . ILE A 1 95 ? -20.883 75.484 16.242 1.00 14.07 92 ILE A CA 1
ATOM 681 C C . ILE A 1 95 ? -21.515 75.156 14.897 1.00 13.69 92 ILE A C 1
ATOM 682 O O . ILE A 1 95 ? -21.929 74.020 14.657 1.00 14.03 92 ILE A O 1
ATOM 687 N N . VAL A 1 96 ? -21.592 76.164 14.038 1.00 12.68 93 VAL A N 1
ATOM 688 C CA . VAL A 1 96 ? -22.015 75.980 12.655 1.00 12.80 93 VAL A CA 1
ATOM 689 C C . VAL A 1 96 ? -20.916 76.555 11.762 1.00 13.45 93 VAL A C 1
ATOM 690 O O . VAL A 1 96 ? -20.543 77.728 11.893 1.00 13.86 93 VAL A O 1
ATOM 694 N N . THR A 1 97 ? -20.420 75.758 10.816 1.00 13.58 94 THR A N 1
ATOM 695 C CA . THR A 1 97 ? -19.377 76.251 9.897 1.00 13.46 94 THR A CA 1
ATOM 696 C C . THR A 1 97 ? -19.901 76.344 8.475 1.00 13.32 94 THR A C 1
ATOM 697 O O . THR A 1 97 ? -21.025 75.899 8.193 1.00 13.60 94 THR A O 1
ATOM 701 N N . ASN A 1 98 ? -19.093 76.967 7.608 1.00 13.24 95 ASN A N 1
ATOM 702 C CA . ASN A 1 98 ? -19.359 77.008 6.163 1.00 12.59 95 ASN A CA 1
ATOM 703 C C . ASN A 1 98 ? -20.729 77.589 5.852 1.00 12.98 95 ASN A C 1
ATOM 704 O O . ASN A 1 98 ? -21.452 77.063 4.978 1.00 12.19 95 ASN A O 1
ATOM 709 N N . ILE A 1 99 ? -21.075 78.672 6.561 1.00 12.82 96 ILE A N 1
ATOM 710 C CA . ILE A 1 99 ? -22.291 79.400 6.259 1.00 12.88 96 ILE A CA 1
ATOM 711 C C . ILE A 1 99 ? -22.014 80.363 5.106 1.00 12.20 96 ILE A C 1
ATOM 712 O O . ILE A 1 99 ? -21.179 81.249 5.248 1.00 11.97 96 ILE A O 1
ATOM 717 N N . PRO A 1 100 ? -22.693 80.203 3.978 1.00 12.61 97 PRO A N 1
ATOM 718 C CA . PRO A 1 100 ? -22.513 81.152 2.874 1.00 12.56 97 PRO A CA 1
ATOM 719 C C . PRO A 1 100 ? -22.887 82.598 3.249 1.00 13.26 97 PRO A C 1
ATOM 720 O O . PRO A 1 100 ? -23.919 82.854 3.893 1.00 13.29 97 PRO A O 1
ATOM 724 N N . GLY A 1 101 ? -22.052 83.540 2.832 1.00 13.84 98 GLY A N 1
ATOM 725 C CA . GLY A 1 101 ? -22.339 84.951 3.029 1.00 14.37 98 GLY A CA 1
ATOM 726 C C . GLY A 1 101 ? -23.743 85.321 2.550 1.00 14.89 98 GLY A C 1
ATOM 727 O O . GLY A 1 101 ? -24.250 84.799 1.547 1.00 15.71 98 GLY A O 1
ATOM 728 N N . THR A 1 102 ? -24.360 86.245 3.279 1.00 15.25 99 THR A N 1
ATOM 729 C CA . THR A 1 102 ? -25.726 86.747 3.008 1.00 15.93 99 THR A CA 1
ATOM 730 C C . THR A 1 102 ? -26.869 85.760 3.283 1.00 16.00 99 THR A C 1
ATOM 731 O O . THR A 1 102 ? -28.032 86.079 3.010 1.00 16.43 99 THR A O 1
ATOM 735 N N . THR A 1 103 ? -26.576 84.599 3.872 1.00 15.38 100 THR A N 1
ATOM 736 C CA . THR A 1 103 ? -27.665 83.664 4.163 1.00 15.15 100 THR A CA 1
ATOM 737 C C . THR A 1 103 ? -27.909 83.567 5.661 1.00 15.48 100 THR A C 1
ATOM 738 O O . THR A 1 103 ? -28.016 84.591 6.352 1.00 15.88 100 THR A O 1
ATOM 742 N N . ASP A 1 104 ? -27.997 82.345 6.170 1.00 14.74 101 ASP A N 1
ATOM 743 C CA . ASP A 1 104 ? -28.231 82.150 7.597 1.00 14.51 101 ASP A CA 1
ATOM 744 C C . ASP A 1 104 ? -27.665 80.800 8.059 1.00 14.19 101 ASP A C 1
ATOM 745 O O . ASP A 1 104 ? -27.265 79.987 7.241 1.00 13.36 101 ASP A O 1
ATOM 750 N N . ALA A 1 105 ? -27.586 80.580 9.365 1.00 13.74 102 ALA A N 1
ATOM 751 C CA . ALA A 1 105 ? -27.028 79.339 9.927 1.00 13.81 102 ALA A CA 1
ATOM 752 C C . ALA A 1 105 ? -27.616 78.038 9.384 1.00 14.67 102 ALA A C 1
ATOM 753 O O . ALA A 1 105 ? -26.912 77.009 9.361 1.00 15.94 102 ALA A O 1
ATOM 755 N N . THR A 1 106 ? -28.882 78.039 8.948 1.00 13.51 103 THR A N 1
ATOM 756 C CA . THR A 1 106 ? -29.436 76.787 8.436 1.00 13.55 103 THR A CA 1
ATOM 757 C C . THR A 1 106 ? -28.731 76.346 7.135 1.00 13.10 103 THR A C 1
ATOM 758 O O . THR A 1 106 ? -28.834 75.188 6.776 1.00 13.70 103 THR A O 1
ATOM 762 N N . PHE A 1 107 ? -28.022 77.263 6.464 1.00 13.32 104 PHE A N 1
ATOM 763 C CA . PHE A 1 107 ? -27.300 76.934 5.221 1.00 14.45 104 PHE A CA 1
ATOM 764 C C . PHE A 1 107 ? -25.870 76.397 5.468 1.00 14.56 104 PHE A C 1
ATOM 765 O O . PHE A 1 107 ? -25.213 75.922 4.532 1.00 15.31 104 PHE A O 1
ATOM 773 N N . GLY A 1 108 ? -25.410 76.457 6.710 1.00 14.58 105 GLY A N 1
ATOM 774 C CA . GLY A 1 108 ? -24.107 75.913 7.072 1.00 14.03 105 GLY A CA 1
ATOM 775 C C . GLY A 1 108 ? -24.151 74.483 7.580 1.00 14.56 105 GLY A C 1
ATOM 776 O O . GLY A 1 108 ? -25.199 73.800 7.512 1.00 15.30 105 GLY A O 1
ATOM 777 N N . LYS A 1 109 ? -23.002 74.006 8.050 1.00 15.24 106 LYS A N 1
ATOM 778 C CA . LYS A 1 109 ? -22.835 72.641 8.530 1.00 16.50 106 LYS A CA 1
ATOM 779 C C . LYS A 1 109 ? -22.860 72.698 10.045 1.00 16.89 106 LYS A C 1
ATOM 780 O O . LYS A 1 109 ? -22.037 73.385 10.654 1.00 15.92 106 LYS A O 1
ATOM 786 N N . GLU A 1 110 ? -23.821 72.019 10.662 1.00 17.43 107 GLU A N 1
ATOM 787 C CA . GLU A 1 110 ? -23.865 72.018 12.130 1.00 18.09 107 GLU A CA 1
ATOM 788 C C . GLU A 1 110 ? -22.866 70.985 12.587 1.00 18.14 107 GLU A C 1
ATOM 789 O O . GLU A 1 110 ? -23.026 69.789 12.307 1.00 18.46 107 GLU A O 1
ATOM 800 N N . VAL A 1 111 ? -21.834 71.453 13.268 1.00 17.42 108 VAL A N 1
ATOM 801 C CA . VAL A 1 111 ? -20.713 70.614 13.687 1.00 17.63 108 VAL A CA 1
ATOM 802 C C . VAL A 1 111 ? -20.878 70.247 15.164 1.00 16.86 108 VAL A C 1
ATOM 803 O O . VAL A 1 111 ? -20.573 69.124 15.578 1.00 16.54 108 VAL A O 1
ATOM 807 N N . VAL A 1 112 ? -21.381 71.195 15.950 1.00 15.06 109 VAL A N 1
ATOM 808 C CA . VAL A 1 112 ? -21.717 70.948 17.359 1.00 15.52 109 VAL A CA 1
ATOM 809 C C . VAL A 1 112 ? -23.156 71.389 17.549 1.00 14.83 109 VAL A C 1
ATOM 810 O O . VAL A 1 112 ? -23.476 72.568 17.346 1.00 14.07 109 VAL A O 1
ATOM 814 N N . SER A 1 113 ? -24.021 70.449 17.921 1.00 14.52 110 SER A N 1
ATOM 815 C CA . SER A 1 113 ? -25.455 70.726 18.006 1.00 15.63 110 SER A CA 1
ATOM 816 C C . SER A 1 113 ? -25.762 71.741 19.104 1.00 15.74 110 SER A C 1
ATOM 817 O O . SER A 1 113 ? -25.042 71.808 20.108 1.00 16.37 110 SER A O 1
ATOM 820 N N . TYR A 1 114 ? -26.832 72.514 18.918 1.00 16.09 111 TYR A N 1
ATOM 821 C CA . TYR A 1 114 ? -27.296 73.492 19.920 1.00 16.50 111 TYR A CA 1
ATOM 822 C C . TYR A 1 114 ? -27.697 72.862 21.249 1.00 16.76 111 TYR A C 1
ATOM 823 O O . TYR A 1 114 ? -28.583 72.005 21.305 1.00 16.42 111 TYR A O 1
ATOM 832 N N . GLU A 1 115 ? -27.021 73.289 22.319 1.00 17.15 112 GLU A N 1
ATOM 833 C CA . GLU A 1 115 ? -27.354 72.863 23.686 1.00 18.09 112 GLU A CA 1
ATOM 834 C C . GLU A 1 115 ? -28.109 74.015 24.374 1.00 18.33 112 GLU A C 1
ATOM 835 O O . GLU A 1 115 ? -27.634 75.138 24.400 1.00 17.23 112 GLU A O 1
ATOM 841 N N . LEU A 1 116 ? -29.294 73.734 24.900 1.00 18.56 113 LEU A N 1
ATOM 842 C CA . LEU A 1 116 ? -30.090 74.781 25.534 1.00 18.99 113 LEU A CA 1
ATOM 843 C C . LEU A 1 116 ? -29.342 75.388 26.728 1.00 18.56 113 LEU A C 1
ATOM 844 O O . LEU A 1 116 ? -28.711 74.656 27.502 1.00 19.45 113 LEU A O 1
ATOM 849 N N . PRO A 1 117 ? -29.368 76.718 26.847 1.00 17.85 114 PRO A N 1
ATOM 850 C CA . PRO A 1 117 ? -28.848 77.390 28.050 1.00 16.84 114 PRO A CA 1
ATOM 851 C C . PRO A 1 117 ? -29.519 76.916 29.353 1.00 16.69 114 PRO A C 1
ATOM 852 O O . PRO A 1 117 ? -30.763 76.910 29.506 1.00 14.40 114 PRO A O 1
ATOM 856 N N . ARG A 1 118 ? -28.677 76.483 30.288 1.00 16.80 115 ARG A N 1
ATOM 857 C CA . ARG A 1 118 ? -29.146 76.030 31.597 1.00 17.43 115 ARG A CA 1
ATOM 858 C C . ARG A 1 118 ? -28.126 76.528 32.648 1.00 17.08 115 ARG A C 1
ATOM 859 O O . ARG A 1 118 ? -27.419 75.730 33.247 1.00 16.94 115 ARG A O 1
ATOM 867 N N . PRO A 1 119 ? -28.034 77.844 32.860 1.00 17.08 116 PRO A N 1
ATOM 868 C CA . PRO A 1 119 ? -27.017 78.381 33.780 1.00 17.28 116 PRO A CA 1
ATOM 869 C C . PRO A 1 119 ? -27.271 77.898 35.204 1.00 18.35 116 PRO A C 1
ATOM 870 O O . PRO A 1 119 ? -28.426 77.963 35.649 1.00 18.45 116 PRO A O 1
ATOM 874 N N . SER A 1 120 ? -26.228 77.398 35.885 1.00 18.75 117 SER A N 1
ATOM 875 C CA . SER A 1 120 ? -26.382 76.741 37.179 1.00 19.67 117 SER A CA 1
ATOM 876 C C . SER A 1 120 ? -26.329 77.728 38.348 1.00 19.12 117 SER A C 1
ATOM 877 O O . SER A 1 120 ? -27.139 77.661 39.282 1.00 20.20 117 SER A O 1
ATOM 881 N N . ILE A 1 121 ? -25.354 78.625 38.293 1.00 17.20 118 ILE A N 1
ATOM 882 C CA . ILE A 1 121 ? -25.058 79.538 39.393 1.00 16.46 118 ILE A CA 1
ATOM 883 C C . ILE A 1 121 ? -24.902 80.928 38.811 1.00 15.33 118 ILE A C 1
ATOM 884 O O . ILE A 1 121 ? -24.153 81.127 37.860 1.00 14.53 118 ILE A O 1
ATOM 889 N N . GLY A 1 122 ? -25.583 81.907 39.387 1.00 15.02 119 GLY A N 1
ATOM 890 C CA . GLY A 1 122 ? -25.388 83.284 38.952 1.00 15.51 119 GLY A CA 1
ATOM 891 C C . GLY A 1 122 ? -25.867 83.603 37.542 1.00 14.97 119 GLY A C 1
ATOM 892 O O . GLY A 1 122 ? -26.607 82.829 36.911 1.00 14.92 119 GLY A O 1
ATOM 893 N N . ILE A 1 123 ? -25.435 84.771 37.059 1.00 14.58 120 ILE A N 1
ATOM 894 C CA . ILE A 1 123 ? -25.830 85.261 35.737 1.00 14.22 120 ILE A CA 1
ATOM 895 C C . ILE A 1 123 ? -24.753 84.906 34.757 1.00 13.33 120 ILE A C 1
ATOM 896 O O . ILE A 1 123 ? -23.565 85.265 34.939 1.00 14.33 120 ILE A O 1
ATOM 901 N N . HIS A 1 124 ? -25.140 84.248 33.674 1.00 13.69 121 HIS A N 1
ATOM 902 C CA . HIS A 1 124 ? -24.176 83.915 32.640 1.00 13.26 121 HIS A CA 1
ATOM 903 C C . HIS A 1 124 ? -24.390 84.656 31.330 1.00 13.83 121 HIS A C 1
ATOM 904 O O . HIS A 1 124 ? -25.532 84.954 30.936 1.00 13.55 121 HIS A O 1
ATOM 911 N N . ARG A 1 125 ? -23.272 84.948 30.653 1.00 13.49 122 ARG A N 1
ATOM 912 C CA . ARG A 1 125 ? -23.309 85.528 29.320 1.00 13.22 122 ARG A CA 1
ATOM 913 C C . ARG A 1 125 ? -23.312 84.416 28.280 1.00 14.49 122 ARG A C 1
ATOM 914 O O . ARG A 1 125 ? -22.463 83.536 28.298 1.00 15.13 122 ARG A O 1
ATOM 922 N N . PHE A 1 126 ? -24.302 84.461 27.389 1.00 14.08 123 PHE A N 1
ATOM 923 C CA . PHE A 1 126 ? -24.402 83.534 26.277 1.00 14.59 123 PHE A CA 1
ATOM 924 C C . PHE A 1 126 ? -24.051 84.292 25.029 1.00 14.48 123 PHE A C 1
ATOM 925 O O . PHE A 1 126 ? -24.799 85.163 24.576 1.00 15.65 123 PHE A O 1
ATOM 933 N N . VAL A 1 127 ? -22.865 83.978 24.500 1.00 14.43 124 VAL A N 1
ATOM 934 C CA . VAL A 1 127 ? -22.229 84.779 23.448 1.00 13.74 124 VAL A CA 1
ATOM 935 C C . VAL A 1 127 ? -22.209 84.100 22.084 1.00 13.79 124 VAL A C 1
ATOM 936 O O . VAL A 1 127 ? -21.769 82.962 21.986 1.00 14.65 124 VAL A O 1
ATOM 940 N N . PHE A 1 128 ? -22.685 84.809 21.048 1.00 13.45 125 PHE A N 1
ATOM 941 C CA . PHE A 1 128 ? -22.580 84.319 19.661 1.00 13.15 125 PHE A CA 1
ATOM 942 C C . PHE A 1 128 ? -21.469 85.091 18.998 1.00 14.11 125 PHE A C 1
ATOM 943 O O . PHE A 1 128 ? -21.421 86.326 19.133 1.00 14.64 125 PHE A O 1
ATOM 951 N N . VAL A 1 129 ? -20.563 84.383 18.306 1.00 13.13 126 VAL A N 1
ATOM 952 C CA . VAL A 1 129 ? -19.427 85.032 17.652 1.00 13.29 126 VAL A CA 1
ATOM 953 C C . VAL A 1 129 ? -19.403 84.521 16.225 1.00 13.74 126 VAL A C 1
ATOM 954 O O . VAL A 1 129 ? -19.521 83.301 16.007 1.00 13.52 126 VAL A O 1
ATOM 958 N N . LEU A 1 130 ? -19.266 85.437 15.268 1.00 14.11 127 LEU A N 1
ATOM 959 C CA . LEU A 1 130 ? -19.153 85.036 13.859 1.00 13.90 127 LEU A CA 1
ATOM 960 C C . LEU A 1 130 ? -17.753 85.354 13.369 1.00 13.83 127 LEU A C 1
ATOM 961 O O . LEU A 1 130 ? -17.222 86.447 13.665 1.00 14.13 127 LEU A O 1
ATOM 966 N N . PHE A 1 131 ? -17.181 84.432 12.598 1.00 13.62 128 PHE A N 1
ATOM 967 C CA . PHE A 1 131 ? -15.875 84.638 11.966 1.00 14.35 128 PHE A CA 1
ATOM 968 C C . PHE A 1 131 ? -15.998 84.447 10.461 1.00 14.26 128 PHE A C 1
ATOM 969 O O . PHE A 1 131 ? -16.795 83.616 10.002 1.00 14.74 128 PHE A O 1
ATOM 977 N N . ARG A 1 132 ? -15.173 85.155 9.705 1.00 14.16 129 ARG A N 1
ATOM 978 C CA . ARG A 1 132 ? -15.057 84.872 8.277 1.00 15.15 129 ARG A CA 1
ATOM 979 C C . ARG A 1 132 ? -13.935 83.844 8.080 1.00 15.23 129 ARG A C 1
ATOM 980 O O . ARG A 1 132 ? -12.809 84.029 8.584 1.00 15.16 129 ARG A O 1
ATOM 988 N N . GLN A 1 133 ? -14.242 82.756 7.366 1.00 14.76 130 GLN A N 1
ATOM 989 C CA . GLN A 1 133 ? -13.225 81.777 6.985 1.00 14.96 130 GLN A CA 1
ATOM 990 C C . GLN A 1 133 ? -12.246 82.316 5.939 1.00 15.41 130 GLN A C 1
ATOM 991 O O . GLN A 1 133 ? -12.545 83.251 5.155 1.00 15.93 130 GLN A O 1
ATOM 997 N N . LYS A 1 134 ? -11.053 81.735 5.909 1.00 16.04 131 LYS A N 1
ATOM 998 C CA . LYS A 1 134 ? -10.068 82.101 4.895 1.00 16.45 131 LYS A CA 1
ATOM 999 C C . LYS A 1 134 ? -10.654 81.754 3.526 1.00 16.83 131 LYS A C 1
ATOM 1000 O O . LYS A 1 134 ? -11.459 80.819 3.420 1.00 16.77 131 LYS A O 1
ATOM 1010 N N . GLN A 1 135 ? -10.289 82.512 2.506 1.00 15.94 132 GLN A N 1
ATOM 1011 C CA . GLN A 1 135 ? -10.751 82.245 1.147 1.00 16.36 132 GLN A CA 1
ATOM 1012 C C . GLN A 1 135 ? -10.429 80.805 0.760 1.00 16.22 132 GLN A C 1
ATOM 1013 O O . GLN A 1 135 ? -9.341 80.289 1.072 1.00 16.09 132 GLN A O 1
ATOM 1019 N N . ARG A 1 136 ? -11.376 80.163 0.080 1.00 15.57 133 ARG A N 1
ATOM 1020 C CA . ARG A 1 136 ? -11.188 78.797 -0.424 1.00 15.65 133 ARG A CA 1
ATOM 1021 C C . ARG A 1 136 ? -10.906 77.765 0.651 1.00 15.77 133 ARG A C 1
ATOM 1022 O O . ARG A 1 136 ? -10.088 76.842 0.474 1.00 16.36 133 ARG A O 1
ATOM 1030 N N . ARG A 1 137 ? -11.597 77.913 1.766 1.00 14.98 134 ARG A N 1
ATOM 1031 C CA . ARG A 1 137 ? -11.479 76.974 2.829 1.00 15.32 134 ARG A CA 1
ATOM 1032 C C . ARG A 1 137 ? -12.811 76.675 3.451 1.00 14.75 134 ARG A C 1
ATOM 1033 O O . ARG A 1 137 ? -13.537 77.587 3.876 1.00 15.60 134 ARG A O 1
ATOM 1041 N N . VAL A 1 138 ? -13.153 75.391 3.513 1.00 14.38 135 VAL A N 1
ATOM 1042 C CA . VAL A 1 138 ? -14.312 74.952 4.257 1.00 14.76 135 VAL A CA 1
ATOM 1043 C C . VAL A 1 138 ? -13.733 74.136 5.397 1.00 14.76 135 VAL A C 1
ATOM 1044 O O . VAL A 1 138 ? -12.721 73.469 5.213 1.00 15.03 135 VAL A O 1
ATOM 1048 N N . ILE A 1 139 ? -14.362 74.202 6.567 1.00 15.22 136 ILE A N 1
ATOM 1049 C CA . ILE A 1 139 ? -13.843 73.524 7.771 1.00 15.63 136 ILE A CA 1
ATOM 1050 C C . ILE A 1 139 ? -14.873 72.617 8.456 1.00 15.67 136 ILE A C 1
ATOM 1051 O O . ILE A 1 139 ? -16.079 72.879 8.406 1.00 14.52 136 ILE A O 1
ATOM 1056 N N . PHE A 1 140 ? -14.362 71.578 9.120 1.00 16.35 137 PHE A N 1
ATOM 1057 C CA . PHE A 1 140 ? -15.184 70.611 9.847 1.00 17.06 137 PHE A CA 1
ATOM 1058 C C . PHE A 1 140 ? -14.518 70.232 11.172 1.00 18.20 137 PHE A C 1
ATOM 1059 O O . PHE A 1 140 ? -13.990 69.106 11.300 1.00 17.96 137 PHE A O 1
ATOM 1067 N N . PRO A 1 141 ? -14.550 71.145 12.145 1.00 18.71 138 PRO A N 1
ATOM 1068 C CA . PRO A 1 141 ? -13.897 70.923 13.444 1.00 19.91 138 PRO A CA 1
ATOM 1069 C C . PRO A 1 141 ? -14.393 69.652 14.132 1.00 21.47 138 PRO A C 1
ATOM 1070 O O . PRO A 1 141 ? -15.591 69.372 14.134 1.00 21.51 138 PRO A O 1
ATOM 1074 N N . ASN A 1 142 ? -13.448 68.894 14.673 1.00 23.39 139 ASN A N 1
ATOM 1075 C CA . ASN A 1 142 ? -13.728 67.761 15.549 1.00 24.86 139 ASN A CA 1
ATOM 1076 C C . ASN A 1 142 ? -13.575 68.248 16.996 1.00 25.04 139 ASN A C 1
ATOM 1077 O O . ASN A 1 142 ? -12.448 68.417 17.478 1.00 24.37 139 ASN A O 1
ATOM 1082 N N . ILE A 1 143 ? -14.694 68.487 17.678 1.00 25.30 140 ILE A N 1
ATOM 1083 C CA . ILE A 1 143 ? -14.637 68.983 19.059 1.00 25.70 140 ILE A CA 1
ATOM 1084 C C . ILE A 1 143 ? -15.062 67.875 20.024 1.00 25.92 140 ILE A C 1
ATOM 1085 O O . ILE A 1 143 ? -16.243 67.523 20.098 1.00 27.11 140 ILE A O 1
ATOM 1090 N N . PRO A 1 144 ? -14.099 67.300 20.739 1.00 25.71 141 PRO A N 1
ATOM 1091 C CA . PRO A 1 144 ? -14.386 66.133 21.577 1.00 25.40 141 PRO A CA 1
ATOM 1092 C C . PRO A 1 144 ? -15.177 66.462 22.852 1.00 24.50 141 PRO A C 1
ATOM 1093 O O . PRO A 1 144 ? -15.892 65.591 23.337 1.00 24.36 141 PRO A O 1
ATOM 1097 N N . SER A 1 145 ? -15.107 67.702 23.345 1.00 22.65 142 SER A N 1
ATOM 1098 C CA . SER A 1 145 ? -15.756 68.045 24.607 1.00 2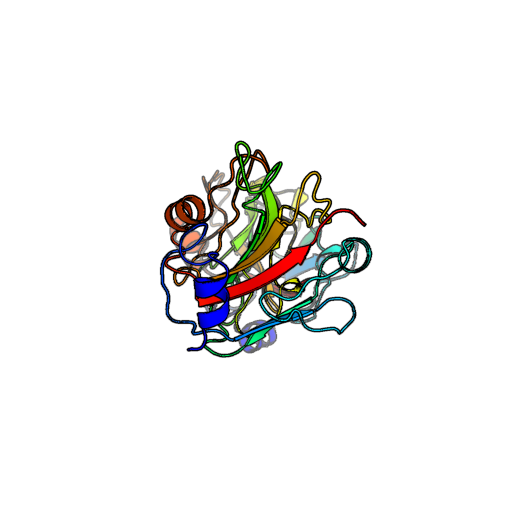1.49 142 SER A CA 1
ATOM 1099 C C . SER A 1 145 ? -16.291 69.474 24.595 1.00 20.18 142 SER A C 1
ATOM 1100 O O . SER A 1 145 ? -15.679 70.339 23.989 1.00 20.35 142 SER A O 1
ATOM 1103 N N . ARG A 1 146 ? -17.426 69.712 25.253 1.00 18.48 143 ARG A N 1
ATOM 1104 C CA . ARG A 1 146 ? -17.985 71.078 25.344 1.00 17.84 143 ARG A CA 1
ATOM 1105 C C . ARG A 1 146 ? -17.399 71.910 26.499 1.00 17.51 143 ARG A C 1
ATOM 1106 O O . ARG A 1 146 ? -17.600 73.123 26.536 1.00 18.53 143 ARG A O 1
ATOM 1114 N N . ASP A 1 147 ? -16.686 71.282 27.430 1.00 17.57 144 ASP A N 1
ATOM 1115 C CA . ASP A 1 147 ? -16.131 72.036 28.558 1.00 18.19 144 ASP A CA 1
ATOM 1116 C C . ASP A 1 147 ? -14.695 72.485 28.288 1.00 16.80 144 ASP A C 1
ATOM 1117 O O . ASP A 1 147 ? -14.021 71.875 27.459 1.00 18.13 144 ASP A O 1
ATOM 1122 N N . HIS A 1 148 ? -14.266 73.557 28.962 1.00 16.94 145 HIS A N 1
ATOM 1123 C CA . HIS A 1 148 ? -12.917 74.126 28.840 1.00 16.13 145 HIS A CA 1
ATOM 1124 C C . HIS A 1 148 ? -12.621 74.552 27.382 1.00 16.51 145 HIS A C 1
ATOM 1125 O O . HIS A 1 148 ? -11.463 74.493 26.924 1.00 15.88 145 HIS A O 1
ATOM 1132 N N . PHE A 1 149 ? -13.663 74.983 26.669 1.00 15.22 146 PHE A N 1
ATOM 1133 C CA . PHE A 1 149 ? -13.516 75.451 25.281 1.00 15.75 146 PHE A CA 1
ATOM 1134 C C . PHE A 1 149 ? -12.865 76.842 25.307 1.00 15.97 146 PHE A C 1
ATOM 1135 O O . PHE A 1 149 ? -13.047 77.590 26.267 1.00 15.18 146 PHE A O 1
ATOM 1143 N N . ASN A 1 150 ? -12.079 77.178 24.279 1.00 15.47 147 ASN A N 1
ATOM 1144 C CA . ASN A 1 150 ? -11.387 78.481 24.256 1.00 14.56 147 ASN A CA 1
ATOM 1145 C C . ASN A 1 150 ? -11.610 79.082 22.871 1.00 15.04 147 ASN A C 1
ATOM 1146 O O . ASN A 1 150 ? -10.983 78.642 21.897 1.00 15.34 147 ASN A O 1
ATOM 1151 N N . THR A 1 151 ? -12.470 80.098 22.793 1.00 14.99 148 THR A N 1
ATOM 1152 C CA . THR A 1 151 ? -12.819 80.681 21.498 1.00 15.31 148 THR A CA 1
ATOM 1153 C C . THR A 1 151 ? -11.615 81.274 20.808 1.00 15.53 148 THR A C 1
ATOM 1154 O O . THR A 1 151 ? -11.458 81.145 19.586 1.00 16.04 148 THR A O 1
ATOM 1158 N N . ARG A 1 152 ? -10.763 81.954 21.565 1.00 16.24 149 ARG A N 1
ATOM 1159 C CA . ARG A 1 152 ? -9.584 82.565 20.946 1.00 15.24 149 ARG A CA 1
ATOM 1160 C C . ARG A 1 152 ? -8.716 81.448 20.323 1.00 15.63 149 ARG A C 1
ATOM 1161 O O . ARG A 1 152 ? -8.206 81.583 19.207 1.00 15.75 149 ARG A O 1
ATOM 1169 N N . LYS A 1 153 ? -8.550 80.341 21.047 1.00 14.89 150 LYS A N 1
ATOM 1170 C CA . LYS A 1 153 ? -7.656 79.274 20.561 1.00 14.68 150 LYS A CA 1
ATOM 1171 C C . LYS A 1 153 ? -8.282 78.541 19.377 1.00 14.54 150 LYS A C 1
ATOM 1172 O O . LYS A 1 153 ? -7.581 78.076 18.454 1.00 13.68 150 LYS A O 1
ATOM 1178 N N . PHE A 1 154 ? -9.606 78.444 19.413 1.00 14.87 151 PHE A N 1
ATOM 1179 C CA . PHE A 1 154 ? -10.352 77.810 18.340 1.00 14.69 151 PHE A CA 1
ATOM 1180 C C . PHE A 1 154 ? -10.158 78.597 17.052 1.00 14.14 151 PHE A C 1
ATOM 1181 O O . PHE A 1 154 ? -9.927 78.021 15.978 1.00 14.10 151 PHE A O 1
ATOM 1189 N N . ALA A 1 155 ? -10.259 79.926 17.149 1.00 12.60 152 ALA A N 1
ATOM 1190 C CA . ALA A 1 155 ? -10.058 80.735 15.962 1.00 13.36 152 ALA A CA 1
ATOM 1191 C C . ALA A 1 155 ? -8.647 80.611 15.405 1.00 13.17 152 ALA A C 1
ATOM 1192 O O . ALA A 1 155 ? -8.452 80.641 14.169 1.00 13.78 152 ALA A O 1
ATOM 1194 N N . VAL A 1 156 ? -7.652 80.475 16.290 1.00 12.89 153 VAL A N 1
ATOM 1195 C CA . VAL A 1 156 ? -6.285 80.301 15.809 1.00 13.85 153 VAL A CA 1
ATOM 1196 C C . VAL A 1 156 ? -6.183 78.943 15.125 1.00 14.95 153 VAL A C 1
ATOM 1197 O O . VAL A 1 156 ? -5.556 78.815 14.060 1.00 15.18 153 VAL A O 1
ATOM 1201 N N . GLU A 1 157 ? -6.806 77.928 15.722 1.00 15.78 154 GLU A N 1
ATOM 1202 C CA . GLU A 1 157 ? -6.651 76.576 15.176 1.00 16.03 154 GLU A CA 1
ATOM 1203 C C . GLU A 1 157 ? -7.213 76.507 13.751 1.00 16.48 154 GLU A C 1
ATOM 1204 O O . GLU A 1 157 ? -6.643 75.843 12.876 1.00 17.15 154 GLU A O 1
ATOM 1210 N N . TYR A 1 158 ? -8.346 77.168 13.519 1.00 15.85 155 TYR A N 1
ATOM 1211 C CA . TYR A 1 158 ? -9.036 77.039 12.246 1.00 16.65 155 TYR A CA 1
ATOM 1212 C C . TYR A 1 158 ? -8.833 78.224 11.305 1.00 16.47 155 TYR A C 1
ATOM 1213 O O . TYR A 1 158 ? -9.554 78.377 10.323 1.00 16.80 155 TYR A O 1
ATOM 1222 N N . ASP A 1 159 ? -7.826 79.045 11.608 1.00 16.65 156 ASP A N 1
ATOM 1223 C CA . ASP A 1 159 ? -7.456 80.191 10.763 1.00 16.82 156 ASP A CA 1
ATOM 1224 C C . ASP A 1 159 ? -8.644 81.145 10.547 1.00 16.59 156 ASP A C 1
ATOM 1225 O O . ASP A 1 159 ? -8.935 81.526 9.410 1.00 16.52 156 ASP A O 1
ATOM 1233 N N . LEU A 1 160 ? -9.325 81.507 11.630 1.00 15.21 157 LEU A N 1
ATOM 1234 C CA . LEU A 1 160 ? -10.574 82.273 11.520 1.00 15.42 157 LEU A CA 1
ATOM 1235 C C . LEU A 1 160 ? -10.398 83.759 11.794 1.00 16.01 157 LEU A C 1
ATOM 1236 O O . LEU A 1 160 ? -11.366 84.556 11.723 1.00 16.33 157 LEU A O 1
ATOM 1241 N N . GLY A 1 161 ? -9.166 84.146 12.092 1.00 15.37 158 GLY A N 1
ATOM 1242 C CA . GLY A 1 161 ? -8.867 85.559 12.284 1.00 15.47 158 GLY A CA 1
ATOM 1243 C C . GLY A 1 161 ? -9.580 86.122 13.498 1.00 15.20 158 GLY A C 1
ATOM 1244 O O . GLY A 1 161 ? -9.791 85.412 14.495 1.00 16.49 158 GLY A O 1
ATOM 1245 N N . LEU A 1 162 ? -9.983 87.394 13.405 1.00 13.75 159 LEU A N 1
ATOM 1246 C CA . LEU A 1 162 ? -10.735 88.067 14.459 1.00 13.85 159 LEU A CA 1
ATOM 1247 C C . LEU A 1 162 ? -12.226 87.935 14.175 1.00 12.61 159 LEU A C 1
ATOM 1248 O O . LEU A 1 162 ? -12.613 87.725 13.012 1.00 13.72 159 LEU A O 1
ATOM 1253 N N . PRO A 1 163 ? -13.073 88.063 15.195 1.00 13.03 160 PRO A N 1
ATOM 1254 C CA . PRO A 1 163 ? -14.521 88.072 14.977 1.00 12.63 160 PRO A CA 1
ATOM 1255 C C . PRO A 1 163 ? -14.899 89.166 13.989 1.00 13.52 160 PRO A C 1
ATOM 1256 O O . PRO A 1 163 ? -14.233 90.226 13.948 1.00 12.37 160 PRO A O 1
ATOM 1260 N N . VAL A 1 164 ? -15.929 88.894 13.170 1.00 13.09 161 VAL A N 1
ATOM 1261 C CA . VAL A 1 164 ? -16.514 89.933 12.347 1.00 12.94 161 VAL A CA 1
ATOM 1262 C C . VAL A 1 164 ? -17.831 90.478 12.928 1.00 13.72 161 VAL A C 1
ATOM 1263 O O . VAL A 1 164 ? -18.305 91.512 12.487 1.00 14.18 161 VAL A O 1
ATOM 1267 N N . ALA A 1 165 ? -18.408 89.772 13.904 1.00 13.62 162 ALA A N 1
ATOM 1268 C CA . ALA A 1 165 ? -19.653 90.188 14.595 1.00 13.98 162 ALA A CA 1
ATOM 1269 C C . ALA A 1 165 ? -19.753 89.379 15.888 1.00 14.17 162 ALA A C 1
ATOM 1270 O O . ALA A 1 165 ? -19.219 88.250 15.992 1.00 14.62 162 ALA A O 1
ATOM 1272 N N . ALA A 1 166 ? -20.434 89.942 16.882 1.00 14.44 163 ALA A N 1
ATOM 1273 C CA . ALA A 1 166 ? -20.720 89.164 18.094 1.00 14.30 163 ALA A CA 1
ATOM 1274 C C . ALA A 1 166 ? -21.930 89.794 18.758 1.00 14.72 163 ALA A C 1
ATOM 1275 O O . ALA A 1 166 ? -22.180 91.006 18.624 1.00 14.26 163 ALA A O 1
ATOM 1277 N N . VAL A 1 167 ? -22.705 88.971 19.446 1.00 15.25 164 VAL A N 1
ATOM 1278 C CA . VAL A 1 167 ? -23.834 89.478 20.235 1.00 15.19 164 VAL A CA 1
ATOM 1279 C C . VAL A 1 167 ? -23.987 88.561 21.451 1.00 15.46 164 VAL A C 1
ATOM 1280 O O . VAL A 1 167 ? -23.590 87.400 21.394 1.00 17.29 164 VAL A O 1
ATOM 1284 N N . PHE A 1 168 ? -24.582 89.066 22.512 1.00 14.91 165 PHE A N 1
ATOM 1285 C CA . PHE A 1 168 ? -24.787 88.179 23.636 1.00 13.93 165 PHE A CA 1
ATOM 1286 C C . PHE A 1 168 ? -26.016 88.569 24.441 1.00 14.53 165 PHE A C 1
ATOM 1287 O O . PHE A 1 168 ? -26.459 89.711 24.422 1.00 13.93 165 PHE A O 1
ATOM 1295 N N . PHE A 1 169 ? -26.529 87.586 25.181 1.00 14.58 166 PHE A N 1
ATOM 1296 C CA . PHE A 1 169 ? -27.583 87.851 26.153 1.00 14.63 166 PHE A CA 1
ATOM 1297 C C . PHE A 1 169 ? -27.138 87.318 27.516 1.00 15.00 166 PHE A C 1
ATOM 1298 O O . PHE A 1 169 ? -26.261 86.455 27.591 1.00 15.91 166 PHE A O 1
ATOM 1306 N N . ASN A 1 170 ? -27.760 87.822 28.579 1.00 14.88 167 ASN A N 1
ATOM 1307 C CA . ASN A 1 170 ? -27.519 87.349 29.946 1.00 14.68 167 ASN A CA 1
ATOM 1308 C C . ASN A 1 170 ? -28.672 86.443 30.335 1.00 14.74 167 ASN A C 1
ATOM 1309 O O . ASN A 1 170 ? -29.801 86.736 29.988 1.00 14.44 167 ASN A O 1
ATOM 1314 N N . ALA A 1 171 ? -28.393 85.353 31.049 1.00 14.12 168 ALA A N 1
ATOM 1315 C CA . ALA A 1 171 ? -29.452 84.485 31.543 1.00 14.78 168 ALA A CA 1
ATOM 1316 C C . ALA A 1 171 ? -29.040 83.847 32.868 1.00 15.09 168 ALA A C 1
ATOM 1317 O O . ALA A 1 171 ? -27.856 83.548 33.092 1.00 13.65 168 ALA A O 1
ATOM 1319 N N . GLN A 1 172 ? -30.023 83.658 33.739 1.00 15.40 169 GLN A N 1
ATOM 1320 C CA . GLN A 1 172 ? -29.822 82.963 35.005 1.00 16.96 169 GLN A CA 1
ATOM 1321 C C . GLN A 1 172 ? -30.969 81.980 35.238 1.00 18.51 169 GLN A C 1
ATOM 1322 O O . GLN A 1 172 ? -32.022 82.075 34.597 1.00 18.65 169 GLN A O 1
ATOM 1328 N N . ARG A 1 173 ? -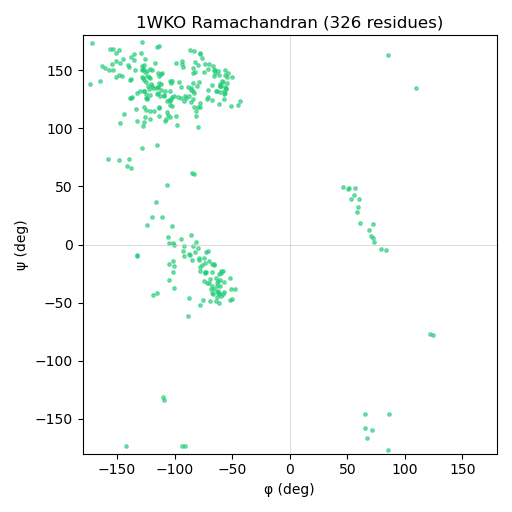30.769 81.053 36.168 1.00 19.96 170 ARG A N 1
ATOM 1329 C CA . ARG A 1 173 ? -31.803 80.064 36.516 1.00 21.48 170 ARG A CA 1
ATOM 1330 C C . ARG A 1 173 ? -33.109 80.789 36.902 1.00 22.67 170 ARG A C 1
ATOM 1331 O O . ARG A 1 173 ? -33.061 81.754 37.652 1.00 22.28 170 ARG A O 1
ATOM 1339 N N . GLU A 1 174 ? -34.262 80.343 36.395 1.00 24.20 171 GLU A N 1
ATOM 1340 C CA . GLU A 1 174 ? -35.549 81.042 36.659 1.00 25.77 171 GLU A CA 1
ATOM 1341 C C . GLU A 1 174 ? -36.048 80.906 38.097 1.00 26.54 171 GLU A C 1
ATOM 1342 O O . GLU A 1 174 ? -36.110 79.802 38.638 1.00 27.07 171 GLU A O 1
ATOM 1348 N N . ARG B 1 10 ? -28.174 67.069 -32.717 1.00 41.87 7 ARG B N 1
ATOM 1349 C CA . ARG B 1 10 ? -26.834 66.612 -32.215 1.00 40.80 7 ARG B CA 1
ATOM 1350 C C . ARG B 1 10 ? -26.963 66.083 -30.767 1.00 39.81 7 ARG B C 1
ATOM 1351 O O . ARG B 1 10 ? -27.378 66.812 -29.850 1.00 40.79 7 ARG B O 1
ATOM 1353 N N . VAL B 1 11 ? -26.621 64.807 -30.582 1.00 37.47 8 VAL B N 1
ATOM 1354 C CA . VAL B 1 11 ? -26.752 64.104 -29.289 1.00 35.13 8 VAL B CA 1
ATOM 1355 C C . VAL B 1 11 ? -25.935 64.751 -28.140 1.00 32.78 8 VAL B C 1
ATOM 1356 O O . VAL B 1 11 ? -26.263 64.610 -26.954 1.00 32.33 8 VAL B O 1
ATOM 1360 N N . ILE B 1 12 ? -24.884 65.478 -28.518 1.00 29.98 9 ILE B N 1
ATOM 1361 C CA . ILE B 1 12 ? -24.014 66.170 -27.568 1.00 26.72 9 ILE B CA 1
ATOM 1362 C C . ILE B 1 12 ? -24.618 67.491 -27.042 1.00 24.06 9 ILE B C 1
ATOM 1363 O O . ILE B 1 12 ? -24.131 68.024 -26.035 1.00 23.21 9 ILE B O 1
ATOM 1368 N N . GLU B 1 13 ? -25.679 67.991 -27.689 1.00 21.57 10 GLU B N 1
ATOM 1369 C CA . GLU B 1 13 ? -26.230 69.319 -27.359 1.00 19.12 10 GLU B CA 1
ATOM 1370 C C . GLU B 1 13 ? -26.520 69.601 -25.867 1.00 17.64 10 GLU B C 1
ATOM 1371 O O . GLU B 1 13 ? -26.134 70.662 -25.363 1.00 15.90 10 GLU B O 1
ATOM 1377 N N . PRO B 1 14 ? -27.180 68.688 -25.148 1.00 16.48 11 PRO B N 1
ATOM 1378 C CA . PRO B 1 14 ? -27.389 68.902 -23.705 1.00 16.09 11 PRO B CA 1
ATOM 1379 C C . PRO B 1 14 ? -26.094 69.024 -22.904 1.00 15.15 11 PRO B C 1
ATOM 1380 O O . PRO B 1 14 ? -26.056 69.758 -21.902 1.00 14.70 11 PRO B O 1
ATOM 1384 N N . LEU B 1 15 ? -25.034 68.357 -23.358 1.00 13.84 12 LEU B N 1
ATOM 1385 C CA . LEU B 1 15 ? -23.766 68.411 -22.655 1.00 14.13 12 LEU B CA 1
ATOM 1386 C C . LEU B 1 15 ? -23.107 69.752 -22.887 1.00 12.77 12 LEU B C 1
ATOM 1387 O O . LEU B 1 15 ? -22.411 70.269 -22.008 1.00 13.33 12 LEU B O 1
ATOM 1392 N N . ILE B 1 16 ? -23.340 70.332 -24.063 1.00 12.42 13 ILE B N 1
ATOM 1393 C CA . ILE B 1 16 ? -22.787 71.657 -24.382 1.00 12.74 13 ILE B CA 1
ATOM 1394 C C . ILE B 1 16 ? -23.560 72.755 -23.646 1.00 13.41 13 ILE B C 1
ATOM 1395 O O . ILE B 1 16 ? -22.976 73.637 -22.991 1.00 13.10 13 ILE B O 1
ATOM 1400 N N . MET B 1 17 ? -24.879 72.679 -23.714 1.00 13.07 14 MET B N 1
ATOM 1401 C CA . MET B 1 17 ? -25.711 73.649 -23.005 1.00 13.98 14 MET B CA 1
ATOM 1402 C C . MET B 1 17 ? -25.496 73.636 -21.485 1.00 13.87 14 MET B C 1
ATOM 1403 O O . MET B 1 17 ? -25.530 74.696 -20.841 1.00 14.89 14 MET B O 1
ATOM 1411 N N . GLY B 1 18 ? -25.249 72.452 -20.934 1.00 14.58 15 GLY B N 1
ATOM 1412 C CA . GLY B 1 18 ? -24.946 72.290 -19.519 1.00 14.40 15 GLY B CA 1
ATOM 1413 C C . GLY B 1 18 ? -23.503 72.567 -19.132 1.00 14.40 15 GLY B C 1
ATOM 1414 O O . GLY B 1 18 ? -23.147 72.431 -17.957 1.00 14.27 15 GLY B O 1
ATOM 1415 N N . ARG B 1 19 ? -22.689 72.975 -20.111 1.00 14.09 16 ARG B N 1
ATOM 1416 C CA . ARG B 1 19 ? -21.270 73.305 -19.919 1.00 14.04 16 ARG B CA 1
ATOM 1417 C C . ARG B 1 19 ? -20.481 72.119 -19.410 1.00 14.42 16 ARG B C 1
ATOM 1418 O O . ARG B 1 19 ? -19.368 72.279 -18.877 1.00 14.73 16 ARG B O 1
ATOM 1432 N N . VAL B 1 20 ? -21.039 70.914 -19.576 1.00 13.87 17 VAL B N 1
ATOM 1433 C CA . VAL B 1 20 ? -20.296 69.698 -19.220 1.00 15.03 17 VAL B CA 1
ATOM 1434 C C . VAL B 1 20 ? -19.158 69.561 -20.230 1.00 15.52 17 VAL B C 1
ATOM 1435 O O . VAL B 1 20 ? -18.016 69.355 -19.850 1.00 14.92 17 VAL B O 1
ATOM 1439 N N . VAL B 1 21 ? -19.492 69.691 -21.508 1.00 15.70 18 VAL B N 1
ATOM 1440 C CA . VAL B 1 21 ? -18.468 69.803 -22.520 1.00 15.96 18 VAL B CA 1
ATOM 1441 C C . VAL B 1 21 ? -18.082 71.270 -22.376 1.00 16.33 18 VAL B C 1
ATOM 1442 O O . VAL B 1 21 ? -18.891 72.179 -22.591 1.00 16.80 18 VAL B O 1
ATOM 1446 N N . GLY B 1 22 ? -16.822 71.495 -22.025 1.00 16.72 19 GLY B N 1
ATOM 1447 C CA . GLY B 1 22 ? -16.342 72.812 -21.669 1.00 15.88 19 GLY B CA 1
ATOM 1448 C C . GLY B 1 22 ? -15.727 72.706 -20.278 1.00 16.17 19 GLY B C 1
ATOM 1449 O O . GLY B 1 22 ? -14.490 72.642 -20.135 1.00 16.27 19 GLY B O 1
ATOM 1450 N N . ASP B 1 23 ? -16.581 72.675 -19.256 1.00 14.43 20 ASP B N 1
ATOM 1451 C CA . ASP B 1 23 ? -16.088 72.662 -17.866 1.00 15.46 20 ASP B CA 1
ATOM 1452 C C . ASP B 1 23 ? -15.370 71.365 -17.471 1.00 15.85 20 ASP B C 1
ATOM 1453 O O . ASP B 1 23 ? -14.348 71.407 -16.746 1.00 16.31 20 ASP B O 1
ATOM 1458 N N . VAL B 1 24 ? -15.884 70.235 -17.964 1.00 13.42 21 VAL B N 1
ATOM 1459 C CA . VAL B 1 24 ? -15.422 68.910 -17.503 1.00 14.16 21 VAL B CA 1
ATOM 1460 C C . VAL B 1 24 ? -14.748 68.136 -18.618 1.00 13.59 21 VAL B C 1
ATOM 1461 O O . VAL B 1 24 ? -13.692 67.526 -18.408 1.00 14.85 21 VAL B O 1
ATOM 1465 N N . LEU B 1 25 ? -15.331 68.197 -19.822 1.00 13.69 22 LEU B N 1
ATOM 1466 C CA . LEU B 1 25 ? -14.867 67.361 -20.920 1.00 14.35 22 LEU B CA 1
ATOM 1467 C C . LEU B 1 25 ? -14.571 68.131 -22.194 1.00 14.13 22 LEU B C 1
ATOM 1468 O O . LEU B 1 25 ? -15.173 69.170 -22.458 1.00 13.53 22 LEU B O 1
ATOM 1473 N N . ASP B 1 26 ? -13.672 67.573 -23.000 1.00 14.11 23 ASP B N 1
ATOM 1474 C CA . ASP B 1 26 ? -13.491 68.121 -24.346 1.00 15.52 23 ASP B CA 1
ATOM 1475 C C . ASP B 1 26 ? -14.619 67.683 -25.234 1.00 14.75 23 ASP B C 1
ATOM 1476 O O . ASP B 1 26 ? -15.297 66.696 -24.953 1.00 15.29 23 ASP B O 1
ATOM 1481 N N . PHE B 1 27 ? -14.812 68.404 -26.344 1.00 14.34 24 PHE B N 1
ATOM 1482 C CA . PHE B 1 27 ? -15.803 68.018 -27.340 1.00 14.03 24 PHE B CA 1
ATOM 1483 C C . PHE B 1 27 ? -15.470 66.619 -27.863 1.00 14.21 24 PHE B C 1
ATOM 1484 O O . PHE B 1 27 ? -14.293 66.265 -28.021 1.00 14.87 24 PHE B O 1
ATOM 1492 N N . PHE B 1 28 ? -16.503 65.816 -28.074 1.00 13.86 25 PHE B N 1
ATOM 1493 C CA . PHE B 1 28 ? -16.344 64.462 -28.596 1.00 14.03 25 PHE B CA 1
ATOM 1494 C C . PHE B 1 28 ? -17.577 64.071 -29.385 1.00 14.15 25 PHE B C 1
ATOM 1495 O O . PHE B 1 28 ? -18.618 64.745 -29.313 1.00 14.65 25 PHE B O 1
ATOM 1503 N N . THR B 1 29 ? -17.438 63.008 -30.172 1.00 14.19 26 THR B N 1
ATOM 1504 C CA . THR B 1 29 ? -18.536 62.455 -30.939 1.00 14.95 26 THR B CA 1
ATOM 1505 C C . THR B 1 29 ? -18.945 61.180 -30.223 1.00 15.59 26 THR B C 1
ATOM 1506 O O . THR B 1 29 ? -18.182 60.221 -30.186 1.00 16.60 26 THR B O 1
ATOM 1510 N N . PRO B 1 30 ? -20.122 61.160 -29.621 1.00 16.31 27 PRO B N 1
ATOM 1511 C CA . PRO B 1 30 ? -20.574 59.967 -28.888 1.00 16.68 27 PRO B CA 1
ATOM 1512 C C . PRO B 1 30 ? -20.598 58.719 -29.768 1.00 17.18 27 PRO B C 1
ATOM 1513 O O . PRO B 1 30 ? -21.114 58.805 -30.911 1.00 16.38 27 PRO B O 1
ATOM 1517 N N . THR B 1 31 ? -20.041 57.602 -29.281 1.00 17.73 28 THR B N 1
ATOM 1518 C CA . THR B 1 31 ? -20.035 56.351 -30.059 1.00 19.30 28 THR B CA 1
ATOM 1519 C C . THR B 1 31 ? -20.475 55.098 -29.292 1.00 19.64 28 THR B C 1
ATOM 1520 O O . THR B 1 31 ? -20.612 54.024 -29.890 1.00 21.58 28 THR B O 1
ATOM 1524 N N . THR B 1 32 ? -20.626 55.196 -27.988 1.00 18.96 29 THR B N 1
ATOM 1525 C CA . THR B 1 32 ? -21.163 54.088 -27.200 1.00 18.92 29 THR B CA 1
ATOM 1526 C C . THR B 1 32 ? -22.400 54.645 -26.550 1.00 19.06 29 THR B C 1
ATOM 1527 O O . THR B 1 32 ? -22.411 55.789 -26.121 1.00 19.34 29 THR B O 1
ATOM 1531 N N . LYS B 1 33 ? -23.472 53.870 -26.518 1.00 18.37 30 LYS B N 1
ATOM 1532 C CA . LYS B 1 33 ? -24.668 54.312 -25.831 1.00 19.44 30 LYS B CA 1
ATOM 1533 C C . LYS B 1 33 ? -24.565 53.872 -24.364 1.00 19.37 30 LYS B C 1
ATOM 1534 O O . LYS B 1 33 ? -24.159 52.732 -24.082 1.00 20.68 30 LYS B O 1
ATOM 1540 N N . MET B 1 34 ? -24.898 54.771 -23.439 1.00 18.28 31 MET B N 1
ATOM 1541 C CA . MET B 1 34 ? -24.819 54.487 -22.001 1.00 17.57 31 MET B CA 1
ATOM 1542 C C . MET B 1 34 ? -26.163 54.802 -21.373 1.00 17.90 31 MET B C 1
ATOM 1543 O O . MET B 1 34 ? -26.716 55.877 -21.616 1.00 17.88 31 MET B O 1
ATOM 1548 N N . ASN B 1 35 ? -26.686 53.886 -20.565 1.00 16.34 32 ASN B N 1
ATOM 1549 C CA . ASN B 1 35 ? -27.936 54.149 -19.867 1.00 15.83 32 ASN B CA 1
ATOM 1550 C C . ASN B 1 35 ? -27.740 54.054 -18.358 1.00 16.19 32 ASN B C 1
ATOM 1551 O O . ASN B 1 35 ? -27.380 53.004 -17.810 1.00 15.51 32 ASN B O 1
ATOM 1556 N N . VAL B 1 36 ? -27.918 55.190 -17.698 1.00 15.93 33 VAL B N 1
ATOM 1557 C CA . VAL B 1 36 ? -27.715 55.293 -16.256 1.00 15.72 33 VAL B CA 1
ATOM 1558 C C . VAL B 1 36 ? -29.081 55.394 -15.608 1.00 15.75 33 VAL B C 1
ATOM 1559 O O . VAL B 1 36 ? -29.849 56.288 -15.940 1.00 16.18 33 VAL B O 1
ATOM 1563 N N . SER B 1 37 ? -29.379 54.486 -14.696 1.00 15.72 34 SER B N 1
ATOM 1564 C CA . SER B 1 37 ? -30.692 54.522 -14.086 1.00 16.27 34 SER B CA 1
ATOM 1565 C C . SER B 1 37 ? -30.568 54.279 -12.598 1.00 16.78 34 SER B C 1
ATOM 1566 O O . SER B 1 37 ? -29.725 53.499 -12.143 1.00 16.26 34 SER B O 1
ATOM 1569 N N . TYR B 1 38 ? -31.382 54.988 -11.830 1.00 16.59 35 TYR B N 1
ATOM 1570 C CA . TYR B 1 38 ? -31.433 54.750 -10.412 1.00 18.11 35 TYR B CA 1
ATOM 1571 C C . TYR B 1 38 ? -32.784 54.200 -10.173 1.00 18.29 35 TYR B C 1
ATOM 1572 O O . TYR B 1 38 ? -33.764 54.884 -10.467 1.00 20.38 35 TYR B O 1
ATOM 1581 N N . ASN B 1 39 ? -32.837 52.962 -9.675 1.00 20.97 36 ASN B N 1
ATOM 1582 C CA . ASN B 1 39 ? -34.125 52.306 -9.414 1.0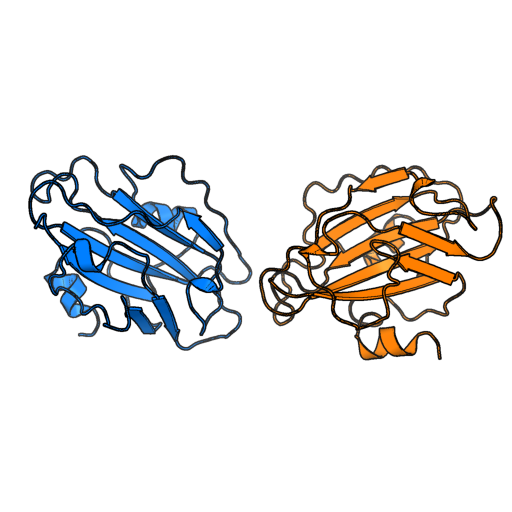0 21.46 36 ASN B CA 1
ATOM 1583 C C . ASN B 1 39 ? -35.065 52.360 -10.628 1.00 22.15 36 ASN B C 1
ATOM 1584 O O . ASN B 1 39 ? -36.279 52.730 -10.514 1.00 22.04 36 ASN B O 1
ATOM 1589 N N . LYS B 1 40 ? -34.468 51.994 -11.782 1.00 22.45 37 LYS B N 1
ATOM 1590 C CA . LYS B 1 40 ? -35.192 51.787 -13.055 1.00 23.48 37 LYS B CA 1
ATOM 1591 C C . LYS B 1 40 ? -35.679 53.082 -13.708 1.00 23.69 37 LYS B C 1
ATOM 1592 O O . LYS B 1 40 ? -36.600 53.061 -14.592 1.00 24.75 37 LYS B O 1
ATOM 1598 N N . LYS B 1 41 ? -35.083 54.200 -13.252 1.00 22.85 38 LYS B N 1
ATOM 1599 C CA . LYS B 1 41 ? -35.494 55.518 -13.742 1.00 21.25 38 LYS B CA 1
ATOM 1600 C C . LYS B 1 41 ? -34.282 56.089 -14.423 1.00 21.50 38 LYS B C 1
ATOM 1601 O O . LYS B 1 41 ? -33.247 56.332 -13.780 1.00 19.28 38 LYS B O 1
ATOM 1607 N N . GLN B 1 42 ? -34.404 56.271 -15.730 1.00 20.90 39 GLN B N 1
ATOM 1608 C CA . GLN B 1 42 ? -33.280 56.699 -16.518 1.00 21.88 39 GLN B CA 1
ATOM 1609 C C . GLN B 1 42 ? -32.928 58.149 -16.233 1.00 21.69 39 GLN B C 1
ATOM 1610 O O . GLN B 1 42 ? -33.810 59.019 -16.163 1.00 20.88 39 GLN B O 1
ATOM 1616 N N . VAL B 1 43 ? -31.626 58.379 -16.036 1.00 21.03 40 VAL B N 1
ATOM 1617 C CA . VAL B 1 43 ? -31.071 59.730 -15.908 1.00 22.27 40 VAL B CA 1
ATOM 1618 C C . VAL B 1 43 ? -31.140 60.393 -17.282 1.00 22.53 40 VAL B C 1
ATOM 1619 O O . VAL B 1 43 ? -30.695 59.826 -18.287 1.00 22.10 40 VAL B O 1
ATOM 1623 N N . SER B 1 44 ? -31.745 61.578 -17.305 1.00 22.30 41 SER B N 1
ATOM 1624 C CA . SER B 1 44 ? -31.886 62.371 -18.512 1.00 22.80 41 SER B CA 1
ATOM 1625 C C . SER B 1 44 ? -31.086 63.673 -18.340 1.00 22.32 41 SER B C 1
ATOM 1626 O O . SER B 1 44 ? -31.228 64.368 -17.321 1.00 21.83 41 SER B O 1
ATOM 1629 N N . ASN B 1 45 ? -30.240 63.992 -19.319 1.00 22.53 42 ASN B N 1
ATOM 1630 C CA . ASN B 1 45 ? -29.375 65.183 -19.236 1.00 22.76 42 ASN B CA 1
ATOM 1631 C C . ASN B 1 45 ? -30.013 66.463 -18.712 1.00 22.82 42 ASN B C 1
ATOM 1632 O O . ASN B 1 45 ? -31.028 66.948 -19.243 1.00 23.61 42 ASN B O 1
ATOM 1637 N N . GLY B 1 46 ? -29.423 67.014 -17.662 1.00 22.85 43 GLY B N 1
ATOM 1638 C CA . GLY B 1 46 ? -29.853 68.306 -17.153 1.00 23.58 43 GLY B CA 1
ATOM 1639 C C . GLY B 1 46 ? -31.097 68.302 -16.300 1.00 23.75 43 GLY B C 1
ATOM 1640 O O . GLY B 1 46 ? -31.493 69.346 -15.768 1.00 24.29 43 GLY B O 1
ATOM 1641 N N . HIS B 1 47 ? -31.738 67.150 -16.157 1.00 23.64 44 HIS B N 1
ATOM 1642 C CA . HIS B 1 47 ? -32.938 67.102 -15.338 1.00 24.08 44 HIS B CA 1
ATOM 1643 C C . HIS B 1 47 ? -32.497 66.940 -13.901 1.00 24.20 44 HIS B C 1
ATOM 1644 O O . HIS B 1 47 ? -31.452 66.353 -13.636 1.00 23.05 44 HIS B O 1
ATOM 1651 N N . GLU B 1 48 ? -33.258 67.513 -12.978 1.00 24.13 45 GLU B N 1
ATOM 1652 C CA . GLU B 1 48 ? -32.879 67.487 -11.577 1.00 25.08 45 GLU B CA 1
ATOM 1653 C C . GLU B 1 48 ? -33.279 66.184 -10.908 1.00 25.14 45 GLU B C 1
ATOM 1654 O O . GLU B 1 48 ? -34.294 65.564 -11.258 1.00 25.92 45 GLU B O 1
ATOM 1660 N N . LEU B 1 49 ? -32.470 65.782 -9.935 1.00 24.94 46 LEU B N 1
ATOM 1661 C CA . LEU B 1 49 ? -32.754 64.634 -9.104 1.00 25.28 46 LEU B CA 1
ATOM 1662 C C . LEU B 1 49 ? -32.495 64.992 -7.653 1.00 26.23 46 LEU B C 1
ATOM 1663 O O . LEU B 1 49 ? -31.642 65.849 -7.346 1.00 25.87 46 LEU B O 1
ATOM 1668 N N . PHE B 1 50 ? -33.245 64.350 -6.764 1.00 26.53 47 PHE B N 1
ATOM 1669 C CA . PHE B 1 50 ? -33.020 64.533 -5.346 1.00 27.57 47 PHE B CA 1
ATOM 1670 C C . PHE B 1 50 ? -31.798 63.615 -4.942 1.00 28.02 47 PHE B C 1
ATOM 1671 O O . PHE B 1 50 ? -31.628 62.450 -5.428 1.00 28.97 47 PHE B O 1
ATOM 1679 N N . PRO B 1 51 ? -30.896 64.164 -4.133 1.00 28.30 48 PRO B N 1
ATOM 1680 C CA . PRO B 1 51 ? -29.795 63.391 -3.531 1.00 27.52 48 PRO B CA 1
ATOM 1681 C C . PRO B 1 51 ? -30.196 62.049 -2.887 1.00 27.54 48 PRO B C 1
ATOM 1682 O O . PRO B 1 51 ? -29.438 61.087 -3.018 1.00 26.72 48 PRO B O 1
ATOM 1686 N N . SER B 1 52 ? -31.347 61.985 -2.212 1.00 26.27 49 SER B N 1
ATOM 1687 C CA . SER B 1 52 ? -31.779 60.772 -1.506 1.00 27.59 49 SER B CA 1
ATOM 1688 C C . SER B 1 52 ? -32.178 59.638 -2.448 1.00 26.58 49 SER B C 1
ATOM 1689 O O . SER B 1 52 ? -32.383 58.484 -2.006 1.00 26.88 49 SER B O 1
ATOM 1692 N N . SER B 1 53 ? -32.361 59.974 -3.719 1.00 25.43 50 SER B N 1
ATOM 1693 C CA . SER B 1 53 ? -32.862 58.987 -4.693 1.00 25.15 50 SER B CA 1
ATOM 1694 C C . SER B 1 53 ? -31.670 58.551 -5.568 1.00 24.65 50 SER B C 1
ATOM 1695 O O . SER B 1 53 ? -31.738 57.726 -6.511 1.00 24.18 50 SER B O 1
ATOM 1698 N N . VAL B 1 54 ? -30.531 59.131 -5.228 1.00 23.56 51 VAL B N 1
ATOM 1699 C CA . VAL B 1 54 ? -29.311 58.741 -5.874 1.00 22.64 51 VAL B CA 1
ATOM 1700 C C . VAL B 1 54 ? -28.308 58.315 -4.816 1.00 22.52 51 VAL B C 1
ATOM 1701 O O . VAL B 1 54 ? -27.115 58.248 -5.093 1.00 20.95 51 VAL B O 1
ATOM 1705 N N . SER B 1 55 ? -28.780 58.042 -3.600 1.00 22.23 52 SER B N 1
ATOM 1706 C CA . SER B 1 55 ? -27.884 57.639 -2.517 1.00 23.29 52 SER B CA 1
ATOM 1707 C C . SER B 1 55 ? -27.172 56.275 -2.717 1.00 23.60 52 SER B C 1
ATOM 1708 O O . SER B 1 55 ? -26.230 55.955 -1.985 1.00 25.09 52 SER B O 1
ATOM 1711 N N . SER B 1 56 ? -27.667 55.445 -3.639 1.00 22.38 53 SER B N 1
ATOM 1712 C CA . SER B 1 56 ? -27.070 54.106 -3.889 1.00 20.86 53 SER B CA 1
ATOM 1713 C C . SER B 1 56 ? -26.624 54.121 -5.328 1.00 19.60 53 SER B C 1
ATOM 1714 O O . SER B 1 56 ? -27.234 54.784 -6.162 1.00 19.49 53 SER B O 1
ATOM 1717 N N . LYS B 1 57 ? -25.578 53.371 -5.617 1.00 18.04 54 LYS B N 1
ATOM 1718 C CA . LYS B 1 57 ? -25.049 53.357 -6.972 1.00 16.62 54 LYS B CA 1
ATOM 1719 C C . LYS B 1 57 ? -26.143 53.016 -7.987 1.00 15.14 54 LYS B C 1
ATOM 1720 O O . LYS B 1 57 ? -27.013 52.185 -7.709 1.00 14.18 54 LYS B O 1
ATOM 1726 N N . PRO B 1 58 ? -26.066 53.640 -9.148 1.00 14.43 55 PRO B N 1
ATOM 1727 C CA . PRO B 1 58 ? -27.027 53.379 -10.204 1.00 13.79 55 PRO B CA 1
ATOM 1728 C C . PRO B 1 58 ? -26.614 52.185 -11.068 1.00 13.35 55 PRO B C 1
ATOM 1729 O O . PRO B 1 58 ? -25.472 51.734 -11.005 1.00 11.98 55 PRO B O 1
ATOM 1733 N N . ARG B 1 59 ? -27.519 51.697 -11.877 1.00 13.13 56 ARG B N 1
ATOM 1734 C CA . ARG B 1 59 ? -27.231 50.684 -12.867 1.00 13.95 56 ARG B CA 1
ATOM 1735 C C . ARG B 1 59 ? -26.692 51.475 -14.044 1.00 14.14 56 ARG B C 1
ATOM 1736 O O . ARG B 1 59 ? -27.298 52.471 -14.455 1.00 14.19 56 ARG B O 1
ATOM 1744 N N . VAL B 1 60 ? -25.568 51.031 -14.608 1.00 14.54 57 VAL B N 1
ATOM 1745 C CA . VAL B 1 60 ? -25.042 51.682 -15.790 1.00 13.94 57 VAL B CA 1
ATOM 1746 C C . VAL B 1 60 ? -24.832 50.639 -16.863 1.00 15.72 57 VAL B C 1
ATOM 1747 O O . VAL B 1 60 ? -23.866 49.855 -16.816 1.00 14.89 57 VAL B O 1
ATOM 1751 N N . GLU B 1 61 ? -25.729 50.653 -17.846 1.00 16.14 58 GLU B N 1
ATOM 1752 C CA . GLU B 1 61 ? -25.656 49.732 -18.979 1.00 15.69 58 GLU B CA 1
ATOM 1753 C C . GLU B 1 61 ? -24.926 50.356 -20.144 1.00 16.39 58 GLU B C 1
ATOM 1754 O O . GLU B 1 61 ? -25.101 51.552 -20.452 1.00 15.42 58 GLU B O 1
ATOM 1760 N N . ILE B 1 62 ? -24.038 49.583 -20.763 1.00 16.78 59 ILE B N 1
ATOM 1761 C CA . ILE B 1 62 ? -23.324 50.097 -21.916 1.00 19.63 59 ILE B CA 1
ATOM 1762 C C . ILE B 1 62 ? -23.613 49.278 -23.157 1.00 20.92 59 ILE B C 1
ATOM 1763 O O . ILE B 1 62 ? -23.663 48.053 -23.120 1.00 21.93 59 ILE B O 1
ATOM 1768 N N . HIS B 1 63 ? -23.872 49.987 -24.240 1.00 22.36 60 HIS B N 1
ATOM 1769 C CA . HIS B 1 63 ? -24.289 49.349 -25.475 1.00 24.32 60 HIS B CA 1
ATOM 1770 C C . HIS B 1 63 ? -23.347 49.663 -26.628 1.00 24.67 60 HIS B C 1
ATOM 1771 O O . HIS B 1 63 ? -22.854 50.763 -26.753 1.00 25.82 60 HIS B O 1
ATOM 1778 N N . GLY B 1 64 ? -23.128 48.685 -27.498 1.00 26.48 61 GLY B N 1
ATOM 1779 C CA . GLY B 1 64 ? -22.298 48.918 -28.667 1.00 27.28 61 GLY B CA 1
ATOM 1780 C C . GLY B 1 64 ? -20.951 48.211 -28.614 1.00 27.75 61 GLY B C 1
ATOM 1781 O O . GLY B 1 64 ? -20.258 48.221 -27.590 1.00 27.22 61 GLY B O 1
ATOM 1782 N N . GLY B 1 65 ? -20.607 47.585 -29.742 1.00 27.76 62 GLY B N 1
ATOM 1783 C CA . GLY B 1 65 ? -19.351 46.869 -29.871 1.00 27.23 62 GLY B CA 1
ATOM 1784 C C . GLY B 1 65 ? -19.531 45.466 -29.351 1.00 25.87 62 GLY B C 1
ATOM 1785 O O . GLY B 1 65 ? -20.594 44.851 -29.537 1.00 26.45 62 GLY B O 1
ATOM 1786 N N . ASP B 1 66 ? -18.473 44.935 -28.742 1.00 24.57 63 ASP B N 1
ATOM 1787 C CA . ASP B 1 66 ? -18.505 43.570 -28.250 1.00 22.22 63 ASP B CA 1
ATOM 1788 C C . ASP B 1 66 ? -17.774 43.406 -26.918 1.00 19.01 63 ASP B C 1
ATOM 1789 O O . ASP B 1 66 ? -17.299 44.348 -26.310 1.00 18.24 63 ASP B O 1
ATOM 1794 N N . LEU B 1 67 ? -17.659 42.157 -26.518 1.00 15.63 64 LEU B N 1
ATOM 1795 C CA . LEU B 1 67 ? -17.142 41.797 -25.200 1.00 13.89 64 LEU B CA 1
ATOM 1796 C C . LEU B 1 67 ? -15.623 41.858 -25.166 1.00 13.55 64 LEU B C 1
ATOM 1797 O O . LEU B 1 67 ? -15.005 41.584 -24.129 1.00 14.14 64 LEU B O 1
ATOM 1802 N N . ARG B 1 68 ? -15.034 42.163 -26.314 1.00 13.22 65 ARG B N 1
ATOM 1803 C CA . ARG B 1 68 ? -13.569 42.257 -26.425 1.00 12.22 65 ARG B CA 1
ATOM 1804 C C . ARG B 1 68 ? -13.051 43.685 -26.244 1.00 13.53 65 ARG B C 1
ATOM 1805 O O . ARG B 1 68 ? -11.843 43.932 -26.395 1.00 13.61 65 ARG B O 1
ATOM 1813 N N . SER B 1 69 ? -13.953 44.615 -25.918 1.00 13.59 66 SER B N 1
ATOM 1814 C CA . SER B 1 69 ? -13.567 46.004 -25.623 1.00 13.90 66 SER B CA 1
ATOM 1815 C C . SER B 1 69 ? -13.876 46.274 -24.172 1.00 13.11 66 SER B C 1
ATOM 1816 O O . SER B 1 69 ? -14.855 45.741 -23.658 1.00 13.61 66 SER B O 1
ATOM 1819 N N . PHE B 1 70 ? -13.080 47.126 -23.533 1.00 12.65 67 PHE B N 1
ATOM 1820 C CA . PHE B 1 70 ? -13.243 47.388 -22.082 1.00 12.36 67 PHE B CA 1
ATOM 1821 C C . PHE B 1 70 ? -13.338 48.876 -21.866 1.00 12.60 67 PHE B C 1
ATOM 1822 O O . PHE B 1 70 ? -12.657 49.643 -22.567 1.00 14.04 67 PHE B O 1
ATOM 1830 N N . PHE B 1 71 ? -14.180 49.278 -20.896 1.00 13.22 68 PHE B N 1
ATOM 1831 C CA . PHE B 1 71 ? -14.509 50.681 -20.682 1.00 12.90 68 PHE B CA 1
ATOM 1832 C C . PHE B 1 71 ? -14.295 51.114 -19.228 1.00 12.87 68 PHE B C 1
ATOM 1833 O O . PHE B 1 71 ? -14.440 50.319 -18.278 1.00 12.18 68 PHE B O 1
ATOM 1841 N N . THR B 1 72 ? -13.975 52.403 -19.056 1.00 13.05 69 THR B N 1
ATOM 1842 C CA . THR B 1 72 ? -13.833 52.972 -17.719 1.00 13.18 69 THR B CA 1
ATOM 1843 C C . THR B 1 72 ? -14.955 54.018 -17.557 1.00 13.68 69 THR B C 1
ATOM 1844 O O . THR B 1 72 ? -15.227 54.787 -18.490 1.00 14.60 69 THR B O 1
ATOM 1848 N N . LEU B 1 73 ? -15.607 53.982 -16.391 1.00 13.61 70 LEU B N 1
ATOM 1849 C CA . LEU B 1 73 ? -16.678 54.896 -16.030 1.00 13.90 70 LEU B CA 1
ATOM 1850 C C . LEU B 1 73 ? -16.214 55.760 -14.871 1.00 14.78 70 LEU B C 1
ATOM 1851 O O . LEU B 1 73 ? -15.711 55.228 -13.875 1.00 14.55 70 LEU B O 1
ATOM 1856 N N . VAL B 1 74 ? -16.393 57.082 -15.001 1.00 14.44 71 VAL B N 1
ATOM 1857 C CA . VAL B 1 74 ? -16.049 58.019 -13.917 1.00 15.26 71 VAL B CA 1
ATOM 1858 C C . VAL B 1 74 ? -17.280 58.856 -13.600 1.00 14.93 71 VAL B C 1
ATOM 1859 O O . VAL B 1 74 ? -18.006 59.251 -14.520 1.00 16.51 71 VAL B O 1
ATOM 1863 N N . MET B 1 75 ? -17.516 59.111 -12.306 1.00 13.23 72 MET B N 1
ATOM 1864 C CA . MET B 1 75 ? -18.589 60.017 -11.891 1.00 13.05 72 MET B CA 1
ATOM 1865 C C . MET B 1 75 ? -18.015 61.130 -11.019 1.00 12.41 72 MET B C 1
ATOM 1866 O O . MET B 1 75 ? -17.284 60.869 -10.043 1.00 11.75 72 MET B O 1
ATOM 1871 N N . ILE B 1 76 ? -18.295 62.375 -11.408 1.00 12.55 73 ILE B N 1
ATOM 1872 C CA . ILE B 1 76 ? -17.712 63.524 -10.721 1.00 13.49 73 ILE B CA 1
ATOM 1873 C C . ILE B 1 76 ? -18.723 64.637 -10.521 1.00 13.80 73 ILE B C 1
ATOM 1874 O O . ILE B 1 76 ? -19.731 64.679 -11.215 1.00 13.62 73 ILE B O 1
ATOM 1879 N N . ASP B 1 77 ? -18.395 65.534 -9.580 1.00 14.11 74 ASP B N 1
ATOM 1880 C CA . ASP B 1 77 ? -19.166 66.734 -9.308 1.00 14.13 74 ASP B CA 1
ATOM 1881 C C . ASP B 1 77 ? -18.200 67.907 -9.511 1.00 13.62 74 ASP B C 1
ATOM 1882 O O . ASP B 1 77 ? -17.278 68.097 -8.705 1.00 14.55 74 ASP B O 1
ATOM 1887 N N . PRO B 1 78 ? -18.343 68.685 -10.587 1.00 14.33 75 PRO B N 1
ATOM 1888 C CA . PRO B 1 78 ? -17.418 69.822 -10.780 1.00 13.50 75 PRO B CA 1
ATOM 1889 C C . PRO B 1 78 ? -17.816 71.107 -10.068 1.00 14.24 75 PRO B C 1
ATOM 1890 O O . PRO B 1 78 ? -17.163 72.120 -10.354 1.00 14.91 75 PRO B O 1
ATOM 1894 N N . ASP B 1 79 ? -18.832 71.074 -9.209 1.00 13.21 76 ASP B N 1
ATOM 1895 C CA . ASP B 1 79 ? -19.409 72.287 -8.638 1.00 13.57 76 ASP B CA 1
ATOM 1896 C C . ASP B 1 79 ? -19.240 72.371 -7.124 1.00 12.38 76 ASP B C 1
ATOM 1897 O O . ASP B 1 79 ? -20.120 72.885 -6.436 1.00 14.05 76 ASP B O 1
ATOM 1902 N N . VAL B 1 80 ? -18.110 71.900 -6.597 1.00 12.63 77 VAL B N 1
ATOM 1903 C CA . VAL B 1 80 ? -17.884 71.852 -5.130 1.00 11.45 77 VAL B CA 1
ATOM 1904 C C . VAL B 1 80 ? -16.953 72.978 -4.621 1.00 11.35 77 VAL B C 1
ATOM 1905 O O . VAL B 1 80 ? -15.941 73.254 -5.270 1.00 11.73 77 VAL B O 1
ATOM 1909 N N . PRO B 1 81 ? -17.253 73.595 -3.477 1.00 11.24 78 PRO B N 1
ATOM 1910 C CA . PRO B 1 81 ? -18.431 73.297 -2.646 1.00 11.62 78 PRO B CA 1
ATOM 1911 C C . PRO B 1 81 ? -19.745 73.906 -3.172 1.00 13.12 78 PRO B C 1
ATOM 1912 O O . PRO B 1 81 ? -20.826 73.413 -2.829 1.00 13.21 78 PRO B O 1
ATOM 1916 N N . GLY B 1 82 ? -19.647 74.961 -3.986 1.00 13.25 79 GLY B N 1
ATOM 1917 C CA . GLY B 1 82 ? -20.789 75.544 -4.675 1.00 14.03 79 GLY B CA 1
ATOM 1918 C C . GLY B 1 82 ? -20.378 75.922 -6.098 1.00 14.50 79 GLY B C 1
ATOM 1919 O O . GLY B 1 82 ? -19.186 76.181 -6.323 1.00 14.42 79 GLY B O 1
ATOM 1920 N N . PRO B 1 83 ? -21.307 75.946 -7.060 1.00 14.23 80 PRO B N 1
ATOM 1921 C CA . PRO B 1 83 ? -20.917 76.157 -8.465 1.00 14.93 80 PRO B CA 1
ATOM 1922 C C . PRO B 1 83 ? -20.371 77.548 -8.746 1.00 14.98 80 PRO B C 1
ATOM 1923 O O . PRO B 1 83 ? -19.601 77.657 -9.699 1.00 15.59 80 PRO B O 1
ATOM 1927 N N . SER B 1 84 ? -20.713 78.544 -7.933 1.00 16.48 81 SER B N 1
ATOM 1928 C CA . SER B 1 84 ? -20.239 79.904 -8.186 1.00 16.57 81 SER B CA 1
ATOM 1929 C C . SER B 1 84 ? -18.786 80.139 -7.748 1.00 16.51 81 SER B C 1
ATOM 1930 O O . SER B 1 84 ? -18.196 81.187 -8.066 1.00 17.09 81 SER B O 1
ATOM 1933 N N . ASP B 1 85 ? -18.215 79.198 -6.999 1.00 14.69 82 ASP B N 1
ATOM 1934 C CA . ASP B 1 85 ? -16.801 79.261 -6.613 1.00 14.95 82 ASP B CA 1
ATOM 1935 C C . ASP B 1 85 ? -16.356 77.837 -6.274 1.00 14.19 82 ASP B C 1
ATOM 1936 O O . ASP B 1 85 ? -16.243 77.489 -5.093 1.00 14.97 82 ASP B O 1
ATOM 1941 N N . PRO B 1 86 ? -16.185 77.008 -7.293 1.00 14.17 83 PRO B N 1
ATOM 1942 C CA . PRO B 1 86 ? -15.966 75.570 -7.087 1.00 13.23 83 PRO B CA 1
ATOM 1943 C C . PRO B 1 86 ? -14.498 75.247 -6.791 1.00 12.77 83 PRO B C 1
ATOM 1944 O O . PRO B 1 86 ? -13.862 74.504 -7.539 1.00 13.45 83 PRO B O 1
ATOM 1948 N N . PHE B 1 87 ? -13.970 75.811 -5.705 1.00 12.76 84 PHE B N 1
ATOM 1949 C CA . PHE B 1 87 ? -12.546 75.660 -5.420 1.00 11.88 84 PHE B CA 1
ATOM 1950 C C . PHE B 1 87 ? -12.098 74.279 -4.978 1.00 11.47 84 PHE B C 1
ATOM 1951 O O . PHE B 1 87 ? -10.906 74.076 -4.792 1.00 12.79 84 PHE B O 1
ATOM 1959 N N . LEU B 1 88 ? -13.031 73.356 -4.773 1.00 10.43 85 LEU B N 1
ATOM 1960 C CA . LEU B 1 88 ? -12.657 71.967 -4.436 1.00 11.77 85 LEU B CA 1
ATOM 1961 C C . LEU B 1 88 ? -12.750 71.023 -5.629 1.00 12.24 85 LEU B C 1
ATOM 1962 O O . LEU B 1 88 ? -12.525 69.791 -5.510 1.00 12.50 85 LEU B O 1
ATOM 1967 N N . LYS B 1 89 ? -13.119 71.581 -6.777 1.00 13.46 86 LYS B N 1
ATOM 1968 C CA . LYS B 1 89 ? -13.441 70.741 -7.940 1.00 14.06 86 LYS B CA 1
ATOM 1969 C C . LYS B 1 89 ? -12.258 69.938 -8.480 1.00 13.89 86 LYS B C 1
ATOM 1970 O O . LYS B 1 89 ? -11.103 70.374 -8.360 1.00 13.73 86 LYS B O 1
ATOM 1976 N N . GLU B 1 90 ? -12.514 68.761 -9.062 1.00 13.71 87 GLU B N 1
ATOM 1977 C CA . GLU B 1 90 ? -13.831 68.097 -9.081 1.00 13.42 87 GLU B CA 1
ATOM 1978 C C . GLU B 1 90 ? -13.889 67.150 -7.885 1.00 14.23 87 GLU B C 1
ATOM 1979 O O . GLU B 1 90 ? -12.852 66.678 -7.419 1.00 14.50 87 GLU B O 1
ATOM 1985 N N . HIS B 1 91 ? -15.089 66.879 -7.371 1.00 13.26 88 HIS B N 1
ATOM 1986 C CA . HIS B 1 91 ? -15.215 65.860 -6.335 1.00 13.89 88 HIS B CA 1
ATOM 1987 C C . HIS B 1 91 ? -15.521 64.512 -6.981 1.00 13.79 88 HIS B C 1
ATOM 1988 O O . HIS B 1 91 ? -16.502 64.360 -7.707 1.00 13.84 88 HIS B O 1
ATOM 1995 N N . LEU B 1 92 ? -14.672 63.525 -6.701 1.00 13.53 89 LEU B N 1
ATOM 1996 C CA . LEU B 1 92 ? -14.801 62.208 -7.320 1.00 13.39 89 LEU B CA 1
ATOM 1997 C C . LEU B 1 92 ? -15.802 61.319 -6.583 1.00 14.11 89 LEU B C 1
ATOM 1998 O O . LEU B 1 92 ? -15.682 61.121 -5.363 1.00 13.40 89 LEU B O 1
ATOM 2003 N N . HIS B 1 93 ? -16.786 60.800 -7.309 1.00 13.91 90 HIS B N 1
ATOM 2004 C CA . HIS B 1 93 ? -17.836 59.979 -6.696 1.00 14.14 90 HIS B CA 1
ATOM 2005 C C . HIS B 1 93 ? -17.690 58.494 -6.962 1.00 14.95 90 HIS B C 1
ATOM 2006 O O . HIS B 1 93 ? -18.083 57.694 -6.120 1.00 16.31 90 HIS B O 1
ATOM 2013 N N . TRP B 1 94 ? -17.127 58.135 -8.122 1.00 14.51 91 TRP B N 1
ATOM 2014 C CA . TRP B 1 94 ? -17.107 56.715 -8.517 1.00 14.43 91 TRP B CA 1
ATOM 2015 C C . TRP B 1 94 ? -16.115 56.491 -9.658 1.00 13.41 91 TRP B C 1
ATOM 2016 O O . TRP B 1 94 ? -16.027 57.318 -10.574 1.00 13.79 91 TRP B O 1
ATOM 2027 N N . ILE B 1 95 ? -15.374 55.368 -9.612 1.00 12.79 92 ILE B N 1
ATOM 2028 C CA . ILE B 1 95 ? -14.584 54.906 -10.792 1.00 12.23 92 ILE B CA 1
ATOM 2029 C C . ILE B 1 95 ? -14.777 53.408 -10.914 1.00 12.83 92 ILE B C 1
ATOM 2030 O O . ILE B 1 95 ? -14.547 52.665 -9.944 1.00 12.60 92 ILE B O 1
ATOM 2035 N N . VAL B 1 96 ? -15.180 52.977 -12.112 1.00 11.68 93 VAL B N 1
ATOM 2036 C CA . VAL B 1 96 ? -15.260 51.536 -12.434 1.00 12.44 93 VAL B CA 1
ATOM 2037 C C . VAL B 1 96 ? -14.415 51.295 -13.692 1.00 13.03 93 VAL B C 1
ATOM 2038 O O . VAL B 1 96 ? -14.592 52.011 -14.680 1.00 14.61 93 VAL B O 1
ATOM 2042 N N . THR B 1 97 ? -13.511 50.309 -13.673 1.00 13.75 94 THR B N 1
ATOM 2043 C CA . THR B 1 97 ? -12.688 50.055 -14.854 1.00 13.16 94 THR B CA 1
ATOM 2044 C C . THR B 1 97 ? -13.002 48.679 -15.423 1.00 12.88 94 THR B C 1
ATOM 2045 O O . THR B 1 97 ? -13.713 47.884 -14.810 1.00 13.26 94 THR B O 1
ATOM 2049 N N . ASN B 1 98 ? -12.470 48.427 -16.616 1.00 12.28 95 ASN B N 1
ATOM 2050 C CA . ASN B 1 98 ? -12.561 47.137 -17.280 1.00 13.13 95 ASN B CA 1
ATOM 2051 C C . ASN B 1 98 ? -13.996 46.591 -17.417 1.00 12.08 95 ASN B C 1
ATOM 2052 O O . ASN B 1 98 ? -14.223 45.380 -17.254 1.00 11.86 95 ASN B O 1
ATOM 2057 N N . ILE B 1 99 ? -14.944 47.486 -17.717 1.00 12.38 96 ILE B N 1
ATOM 2058 C CA . ILE B 1 99 ? -16.335 47.048 -17.975 1.00 11.41 96 ILE B CA 1
ATOM 2059 C C . ILE B 1 99 ? -16.377 46.473 -19.392 1.00 10.52 96 ILE B C 1
ATOM 2060 O O . ILE B 1 99 ? -16.023 47.158 -20.336 1.00 12.27 96 ILE B O 1
ATOM 2065 N N . PRO B 1 100 ? -16.768 45.222 -19.564 1.00 11.12 97 PRO B N 1
ATOM 2066 C CA . PRO B 1 100 ? -16.815 44.676 -20.925 1.00 11.74 97 PRO B CA 1
ATOM 2067 C C . PRO B 1 100 ? -17.906 45.359 -21.719 1.00 12.92 97 PRO B C 1
ATOM 2068 O O . PRO B 1 100 ? -19.019 45.559 -21.196 1.00 13.03 97 PRO B O 1
ATOM 2072 N N . GLY B 1 101 ? -17.600 45.690 -22.973 1.00 12.38 98 GLY B N 1
ATOM 2073 C CA . GLY B 1 101 ? -18.623 46.254 -23.849 1.00 13.18 98 GLY B CA 1
ATOM 2074 C C . GLY B 1 101 ? -19.870 45.380 -23.917 1.00 13.17 98 GLY B C 1
ATOM 2075 O O . GLY B 1 101 ? -19.810 44.122 -23.843 1.00 13.15 98 GLY B O 1
ATOM 2076 N N . THR B 1 102 ? -21.016 46.044 -24.077 1.00 12.24 99 THR B N 1
ATOM 2077 C CA . THR B 1 102 ? -22.351 45.410 -24.102 1.00 13.45 99 THR B CA 1
ATOM 2078 C C . THR B 1 102 ? -22.867 44.922 -22.752 1.00 13.84 99 THR B C 1
ATOM 2079 O O . THR B 1 102 ? -23.967 44.329 -22.695 1.00 14.08 99 THR B O 1
ATOM 2083 N N . THR B 1 103 ? -22.097 45.155 -21.691 1.00 12.52 100 THR B N 1
ATOM 2084 C CA . THR B 1 103 ? -22.548 44.719 -20.360 1.00 13.11 100 THR B CA 1
ATOM 2085 C C . THR B 1 103 ? -22.950 45.886 -19.462 1.00 13.51 100 THR B C 1
ATOM 2086 O O . THR B 1 103 ? -23.675 46.778 -19.912 1.00 14.40 100 THR B O 1
ATOM 2090 N N . ASP B 1 104 ? -22.505 45.894 -18.211 1.00 13.04 101 ASP B N 1
ATOM 2091 C CA . ASP B 1 104 ? -22.874 46.961 -17.314 1.00 12.94 101 ASP B CA 1
ATOM 2092 C C . ASP B 1 104 ? -21.833 47.073 -16.212 1.00 13.21 101 ASP B C 1
ATOM 2093 O O . ASP B 1 104 ? -21.008 46.173 -16.061 1.00 13.78 101 ASP B O 1
ATOM 2098 N N . ALA B 1 105 ? -21.892 48.159 -15.445 1.00 12.55 102 ALA B N 1
ATOM 2099 C CA . ALA B 1 105 ? -20.847 48.487 -14.451 1.00 12.70 102 ALA B CA 1
ATOM 2100 C C . ALA B 1 105 ? -20.612 47.404 -13.387 1.00 12.41 102 ALA B C 1
ATOM 2101 O O . ALA B 1 105 ? -19.507 47.300 -12.844 1.00 13.15 102 ALA B O 1
ATOM 2103 N N . THR B 1 106 ? -21.591 46.536 -13.138 1.00 11.19 103 THR B N 1
ATOM 2104 C CA . THR B 1 106 ? -21.391 45.476 -12.126 1.00 11.33 103 THR B CA 1
ATOM 2105 C C . THR B 1 106 ? -20.343 44.460 -12.589 1.00 12.16 103 THR B C 1
ATOM 2106 O O . THR B 1 106 ? -19.809 43.708 -11.767 1.00 12.14 103 THR B O 1
ATOM 2110 N N . PHE B 1 107 ? -20.041 44.452 -13.899 1.00 11.32 104 PHE B N 1
ATOM 2111 C CA . PHE B 1 107 ? -19.026 43.553 -14.439 1.00 11.78 104 PHE B CA 1
ATOM 2112 C C . PHE B 1 107 ? -17.642 44.141 -14.508 1.00 12.32 104 PHE B C 1
ATOM 2113 O O . PHE B 1 107 ? -16.690 43.434 -14.842 1.00 13.59 104 PHE B O 1
ATOM 2121 N N . GLY B 1 108 ? -17.527 45.422 -14.190 1.00 11.99 105 GLY B N 1
ATOM 2122 C CA . GLY B 1 108 ? -16.199 46.023 -14.172 1.00 12.68 105 GLY B CA 1
ATOM 2123 C C . GLY B 1 108 ? -15.633 45.889 -12.780 1.00 13.39 105 GLY B C 1
ATOM 2124 O O . GLY B 1 108 ? -16.242 45.277 -11.912 1.00 13.80 105 GLY B O 1
ATOM 2125 N N . LYS B 1 109 ? -14.488 46.511 -12.553 1.00 13.96 106 LYS B N 1
ATOM 2126 C CA . LYS B 1 109 ? -13.823 46.487 -11.256 1.00 14.75 106 LYS B CA 1
ATOM 2127 C C . LYS B 1 109 ? -14.080 47.849 -10.599 1.00 14.92 106 LYS B C 1
ATOM 2128 O O . LYS B 1 109 ? -13.709 48.886 -11.153 1.00 15.52 106 LYS B O 1
ATOM 2134 N N . GLU B 1 110 ? -14.725 47.856 -9.434 1.00 15.31 107 GLU B N 1
ATOM 2135 C CA . GLU B 1 110 ? -14.985 49.147 -8.797 1.00 15.88 107 GLU B CA 1
ATOM 2136 C C . GLU B 1 110 ? -13.697 49.539 -8.065 1.00 16.41 107 GLU B C 1
ATOM 2137 O O . GLU B 1 110 ? -13.336 48.905 -7.062 1.00 18.89 107 GLU B O 1
ATOM 2143 N N . VAL B 1 111 ? -13.003 50.562 -8.558 1.00 15.48 108 VAL B N 1
ATOM 2144 C CA . VAL B 1 111 ? -11.701 50.955 -7.949 1.00 16.28 108 VAL B CA 1
ATOM 2145 C C . VAL B 1 111 ? -11.835 52.158 -7.022 1.00 16.28 108 VAL B C 1
ATOM 2146 O O . VAL B 1 111 ? -10.953 52.432 -6.194 1.00 18.02 108 VAL B O 1
ATOM 2150 N N . VAL B 1 112 ? -12.929 52.910 -7.172 1.00 15.78 109 VAL B N 1
ATOM 2151 C CA . VAL B 1 112 ? -13.289 54.000 -6.249 1.00 16.09 109 VAL B CA 1
ATOM 2152 C C . VAL B 1 112 ? -14.765 53.811 -5.960 1.00 15.14 109 VAL B C 1
ATOM 2153 O O . VAL B 1 112 ? -15.595 53.911 -6.871 1.00 14.80 109 VAL B O 1
ATOM 2157 N N . SER B 1 113 ? -15.102 53.546 -4.696 1.00 15.92 110 SER B N 1
ATOM 2158 C CA . SER B 1 113 ? -16.478 53.189 -4.369 1.00 16.06 110 SER B CA 1
ATOM 2159 C C . SER B 1 113 ? -17.425 54.351 -4.597 1.00 16.51 110 SER B C 1
ATOM 2160 O O . SER B 1 113 ? -17.012 55.516 -4.526 1.00 16.87 110 SER B O 1
ATOM 2163 N N . TYR B 1 114 ? -18.691 54.048 -4.867 1.00 16.09 111 TYR B N 1
ATOM 2164 C CA . TYR B 1 114 ? -19.693 55.088 -5.085 1.00 16.84 111 TYR B CA 1
ATOM 2165 C C . TYR B 1 114 ? -19.957 55.870 -3.804 1.00 17.01 111 TYR B C 1
ATOM 2166 O O . TYR B 1 114 ? -20.303 55.281 -2.752 1.00 15.59 111 TYR B O 1
ATOM 2175 N N . GLU B 1 115 ? -19.786 57.187 -3.893 1.00 17.11 112 GLU B N 1
ATOM 2176 C CA . GLU B 1 115 ? -20.099 58.084 -2.772 1.00 18.44 112 GLU B CA 1
ATOM 2177 C C . GLU B 1 115 ? -21.416 58.814 -3.028 1.00 18.30 112 GLU B C 1
ATOM 2178 O O . GLU B 1 115 ? -21.579 59.472 -4.047 1.00 18.03 112 GLU B O 1
ATOM 2184 N N . LEU B 1 116 ? -22.372 58.676 -2.113 1.00 18.42 113 LEU B N 1
ATOM 2185 C CA . LEU B 1 116 ? -23.655 59.324 -2.306 1.00 18.88 113 LEU B CA 1
ATOM 2186 C C . LEU B 1 116 ? -23.496 60.844 -2.501 1.00 18.61 113 LEU B C 1
ATOM 2187 O O . LEU B 1 116 ? -22.782 61.516 -1.743 1.00 19.63 113 LEU B O 1
ATOM 2192 N N . PRO B 1 117 ? -24.128 61.356 -3.555 1.00 18.34 114 PRO B N 1
ATOM 2193 C CA . PRO B 1 117 ? -24.317 62.806 -3.742 1.00 17.89 114 PRO B CA 1
ATOM 2194 C C . PRO B 1 117 ? -24.912 63.492 -2.497 1.00 18.06 114 PRO B C 1
ATOM 2195 O O . PRO B 1 117 ? -26.025 63.169 -2.054 1.00 15.52 114 PRO B O 1
ATOM 2199 N N . ARG B 1 118 ? -24.160 64.434 -1.931 1.00 17.66 115 ARG B N 1
ATOM 2200 C CA . ARG B 1 118 ? -24.646 65.198 -0.777 1.00 19.48 115 ARG B CA 1
ATOM 2201 C C . ARG B 1 118 ? -24.259 66.660 -0.967 1.00 19.75 115 ARG B C 1
ATOM 2202 O O . ARG B 1 118 ? -23.413 67.166 -0.232 1.00 20.69 115 ARG B O 1
ATOM 2210 N N . PRO B 1 119 ? -24.826 67.321 -1.979 1.00 20.41 116 PRO B N 1
ATOM 2211 C CA . PRO B 1 119 ? -24.338 68.669 -2.366 1.00 19.61 116 PRO B CA 1
ATOM 2212 C C . PRO B 1 119 ? -24.496 69.650 -1.205 1.00 19.92 116 PRO B C 1
ATOM 2213 O O . PRO B 1 119 ? -25.522 69.573 -0.532 1.00 19.20 116 PRO B O 1
ATOM 2217 N N . SER B 1 120 ? -23.513 70.517 -0.936 1.00 18.47 117 SER B N 1
ATOM 2218 C CA . SER B 1 120 ? -23.684 71.463 0.179 1.00 18.98 117 SER B CA 1
ATOM 2219 C C . SER B 1 120 ? -24.367 72.753 -0.255 1.00 18.41 117 SER B C 1
ATOM 2220 O O . SER B 1 120 ? -25.446 73.070 0.235 1.00 18.51 117 SER B O 1
ATOM 2223 N N . ILE B 1 121 ? -23.735 73.483 -1.180 1.00 18.63 118 ILE B N 1
ATOM 2224 C CA . ILE B 1 121 ? -24.182 74.825 -1.589 1.00 17.61 118 ILE B CA 1
ATOM 2225 C C . ILE B 1 121 ? -24.691 74.844 -3.027 1.00 16.91 118 ILE B C 1
ATOM 2226 O O . ILE B 1 121 ? -24.009 74.374 -3.935 1.00 15.53 118 ILE B O 1
ATOM 2231 N N . GLY B 1 122 ? -25.901 75.378 -3.215 1.00 16.44 119 GLY B N 1
ATOM 2232 C CA . GLY B 1 122 ? -26.495 75.556 -4.533 1.00 16.46 119 GLY B CA 1
ATOM 2233 C C . GLY B 1 122 ? -26.805 74.261 -5.275 1.00 16.02 119 GLY B C 1
ATOM 2234 O O . GLY B 1 122 ? -26.905 73.201 -4.654 1.00 17.06 119 GLY B O 1
ATOM 2235 N N . ILE B 1 123 ? -26.914 74.350 -6.604 1.00 15.57 120 ILE B N 1
ATOM 2236 C CA . ILE B 1 123 ? -27.209 73.180 -7.457 1.00 15.94 120 ILE B CA 1
ATOM 2237 C C . ILE B 1 123 ? -25.913 72.663 -8.110 1.00 14.93 120 ILE B C 1
ATOM 2238 O O . ILE B 1 123 ? -25.176 73.436 -8.741 1.00 15.65 120 ILE B O 1
ATOM 2243 N N . HIS B 1 124 ? -25.639 71.361 -7.978 1.00 14.11 121 HIS B N 1
ATOM 2244 C CA . HIS B 1 124 ? -24.431 70.761 -8.544 1.00 13.55 121 HIS B CA 1
ATOM 2245 C C . HIS B 1 124 ? -24.750 69.818 -9.706 1.00 13.61 121 HIS B C 1
ATOM 2246 O O . HIS B 1 124 ? -25.785 69.148 -9.691 1.00 14.11 121 HIS B O 1
ATOM 2253 N N . ARG B 1 125 ? -23.842 69.748 -10.675 1.00 13.36 122 ARG B N 1
ATOM 2254 C CA . ARG B 1 125 ? -23.923 68.748 -11.741 1.00 13.58 122 ARG B CA 1
ATOM 2255 C C . ARG B 1 125 ? -23.271 67.454 -11.269 1.00 14.00 122 ARG B C 1
ATOM 2256 O O . ARG B 1 125 ? -22.187 67.472 -10.713 1.00 14.50 122 ARG B O 1
ATOM 2264 N N . PHE B 1 126 ? -23.940 66.325 -11.479 1.00 14.50 123 PHE B N 1
ATOM 2265 C CA . PHE B 1 126 ? -23.337 65.012 -11.233 1.00 14.21 123 PHE B CA 1
ATOM 2266 C C . PHE B 1 126 ? -23.189 64.310 -12.572 1.00 14.61 123 PHE B C 1
ATOM 2267 O O . PHE B 1 126 ? -24.168 63.910 -13.203 1.00 13.84 123 PHE B O 1
ATOM 2275 N N . VAL B 1 127 ? -21.925 64.179 -12.981 1.00 13.03 124 VAL B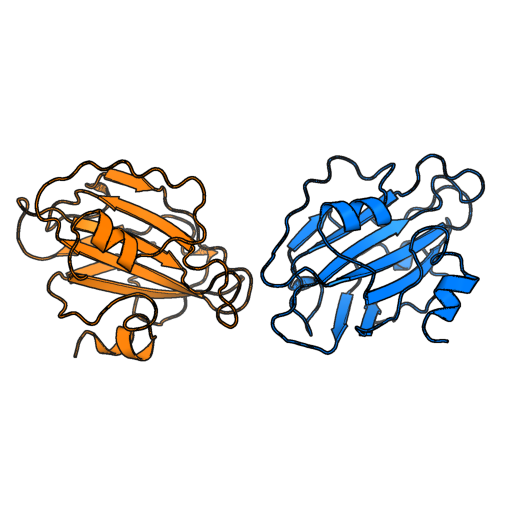 N 1
ATOM 2276 C CA . VAL B 1 127 ? -21.563 63.753 -14.333 1.00 13.51 124 VAL B CA 1
ATOM 2277 C C . VAL B 1 127 ? -20.994 62.349 -14.391 1.00 13.78 124 VAL B C 1
ATOM 2278 O O . VAL B 1 127 ? -20.093 62.022 -13.627 1.00 14.54 124 VAL B O 1
ATOM 2282 N N . PHE B 1 128 ? -21.509 61.550 -15.325 1.00 13.20 125 PHE B N 1
ATOM 2283 C CA . PHE B 1 128 ? -21.006 60.211 -15.624 1.00 13.14 125 PHE B CA 1
ATOM 2284 C C . PHE B 1 128 ? -20.331 60.272 -16.963 1.00 13.40 125 PHE B C 1
ATOM 2285 O O . PHE B 1 128 ? -20.926 60.755 -17.935 1.00 13.74 125 PHE B O 1
ATOM 2293 N N . VAL B 1 129 ? -19.088 59.795 -17.009 1.00 13.17 126 VAL B N 1
ATOM 2294 C CA . VAL B 1 129 ? -18.300 59.835 -18.231 1.00 13.76 126 VAL B CA 1
ATOM 2295 C C . VAL B 1 129 ? -17.782 58.443 -18.547 1.00 13.79 126 VAL B C 1
ATOM 2296 O O . VAL B 1 129 ? -17.242 57.787 -17.661 1.00 12.80 126 VAL B O 1
ATOM 2300 N N . LEU B 1 130 ? -17.945 57.999 -19.799 1.00 13.55 127 LEU B N 1
ATOM 2301 C CA . LEU B 1 130 ? -17.433 56.686 -20.184 1.00 13.79 127 LEU B CA 1
ATOM 2302 C C . LEU B 1 130 ? -16.302 56.842 -21.203 1.00 14.30 127 LEU B C 1
ATOM 2303 O O . LEU B 1 130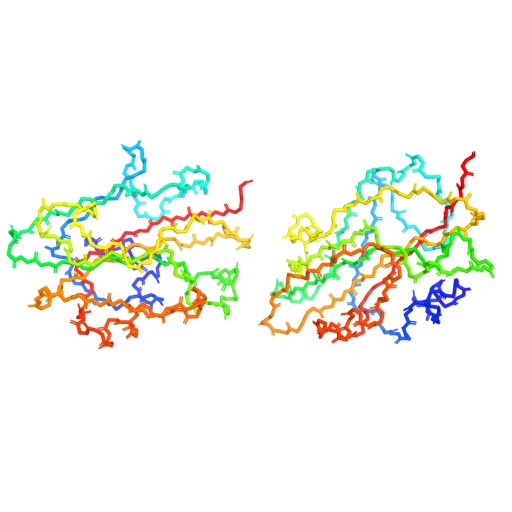 ? -16.396 57.682 -22.073 1.00 13.99 127 LEU B O 1
ATOM 2308 N N . PHE B 1 131 ? -15.255 56.042 -21.054 1.00 13.57 128 PHE B N 1
ATOM 2309 C CA . PHE B 1 131 ? -14.089 56.039 -21.932 1.00 14.10 128 PHE B CA 1
ATOM 2310 C C . PHE B 1 131 ? -13.845 54.642 -22.420 1.00 14.03 128 PHE B C 1
ATOM 2311 O O . PHE B 1 131 ? -14.002 53.677 -21.659 1.00 15.14 128 PHE B O 1
ATOM 2319 N N . ARG B 1 132 ? -13.446 54.501 -23.690 1.00 12.75 129 ARG B N 1
ATOM 2320 C CA . ARG B 1 132 ? -13.023 53.193 -24.204 1.00 14.58 129 ARG B CA 1
ATOM 2321 C C . ARG B 1 132 ? -11.534 53.033 -23.922 1.00 14.69 129 ARG B C 1
ATOM 2322 O O . ARG B 1 132 ? -10.756 53.934 -24.205 1.00 15.12 129 ARG B O 1
ATOM 2336 N N . GLN B 1 133 ? -11.157 51.920 -23.285 1.00 12.85 130 GLN B N 1
ATOM 2337 C CA . GLN B 1 133 ? -9.746 51.644 -22.989 1.00 14.27 130 GLN B CA 1
ATOM 2338 C C . GLN B 1 133 ? -9.072 51.054 -24.216 1.00 14.08 130 GLN B C 1
ATOM 2339 O O . GLN B 1 133 ? -9.748 50.467 -25.069 1.00 15.41 130 GLN B O 1
ATOM 2345 N N . LYS B 1 134 ? -7.737 51.181 -24.295 1.00 14.54 131 LYS B N 1
ATOM 2346 C CA . LYS B 1 134 ? -6.988 50.593 -25.390 1.00 14.94 131 LYS B CA 1
ATOM 2347 C C . LYS B 1 134 ? -6.936 49.084 -25.226 1.00 14.30 131 LYS B C 1
ATOM 2348 O O . LYS B 1 134 ? -6.700 48.383 -26.177 1.00 13.30 131 LYS B O 1
ATOM 2354 N N . GLN B 1 135 ? -7.105 48.625 -23.989 1.00 14.56 132 GLN B N 1
ATOM 2355 C CA . GLN B 1 135 ? -6.981 47.206 -23.623 1.00 14.20 132 GLN B CA 1
ATOM 2356 C C . GLN B 1 135 ? -7.455 47.051 -22.164 1.00 15.16 132 GLN B C 1
ATOM 2357 O O . GLN B 1 135 ? -7.686 48.045 -21.482 1.00 15.76 132 GLN B O 1
ATOM 2363 N N . ARG B 1 136 ? -7.559 45.812 -21.670 1.00 16.59 133 ARG B N 1
ATOM 2364 C CA . ARG B 1 136 ? -7.830 45.612 -20.245 1.00 18.19 133 ARG B CA 1
ATOM 2365 C C . ARG B 1 136 ? -6.692 46.230 -19.487 1.00 19.47 133 ARG B C 1
ATOM 2366 O O . ARG B 1 136 ? -5.506 46.002 -19.806 1.00 16.66 133 ARG B O 1
ATOM 2374 N N . ARG B 1 137 ? -7.045 47.039 -18.494 1.00 20.53 134 ARG B N 1
ATOM 2375 C CA . ARG B 1 137 ? -6.046 47.741 -17.714 1.00 23.37 134 ARG B CA 1
ATOM 2376 C C . ARG B 1 137 ? -6.516 47.912 -16.296 1.00 24.72 134 ARG B C 1
ATOM 2377 O O . ARG B 1 137 ? -7.363 48.756 -16.023 1.00 26.38 134 ARG B O 1
ATOM 2385 N N . VAL B 1 138 ? -5.906 47.069 -15.454 1.00 27.23 135 VAL B N 1
ATOM 2386 C CA . VAL B 1 138 ? -6.103 46.986 -14.011 1.00 28.87 135 VAL B CA 1
ATOM 2387 C C . VAL B 1 138 ? -5.281 48.118 -13.404 1.00 28.74 135 VAL B C 1
ATOM 2388 O O . VAL B 1 138 ? -4.038 48.031 -13.328 1.00 29.35 135 VAL B O 1
ATOM 2392 N N . ILE B 1 139 ? -5.962 49.202 -13.050 1.00 27.18 136 ILE B N 1
ATOM 2393 C CA . ILE B 1 139 ? -5.298 50.253 -12.315 1.00 27.61 136 ILE B CA 1
ATOM 2394 C C . ILE B 1 139 ? -5.920 50.384 -10.935 1.00 26.54 136 ILE B C 1
ATOM 2395 O O . ILE B 1 139 ? -7.137 50.374 -10.740 1.00 28.78 136 ILE B O 1
ATOM 2400 N N . PHE B 1 140 ? -5.099 50.494 -9.945 1.00 26.53 137 PHE B N 1
ATOM 2401 C CA . PHE B 1 140 ? -5.737 50.750 -8.695 1.00 23.97 137 PHE B CA 1
ATOM 2402 C C . PHE B 1 140 ? -5.239 52.124 -8.328 1.00 22.51 137 PHE B C 1
ATOM 2403 O O . PHE B 1 140 ? -4.267 52.260 -7.611 1.00 22.18 137 PHE B O 1
ATOM 2411 N N . PRO B 1 141 ? 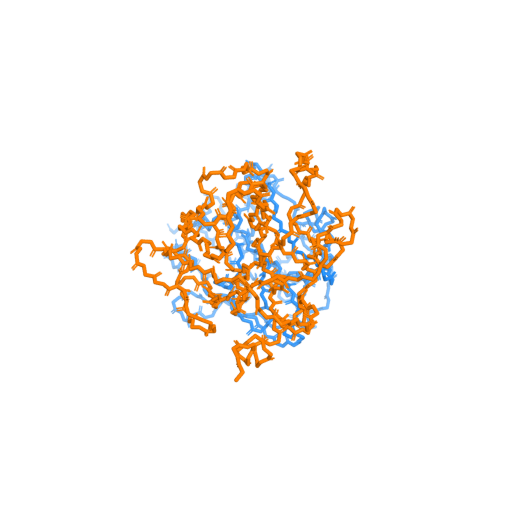-5.893 53.172 -8.823 1.00 21.81 138 PRO B N 1
ATOM 2412 C CA . PRO B 1 141 ? -5.354 54.509 -8.541 1.00 21.92 138 PRO B CA 1
ATOM 2413 C C . PRO B 1 141 ? -5.447 54.741 -7.042 1.00 21.42 138 PRO B C 1
ATOM 2414 O O . PRO B 1 141 ? -6.335 54.162 -6.422 1.00 22.44 138 PRO B O 1
ATOM 2418 N N . ASN B 1 142 ? -4.517 55.490 -6.486 1.00 20.81 139 ASN B N 1
ATOM 2419 C CA . ASN B 1 142 ? -4.575 55.849 -5.080 1.00 21.29 139 ASN B CA 1
ATOM 2420 C C . ASN B 1 142 ? -5.025 57.289 -4.977 1.00 21.08 139 ASN B C 1
ATOM 2421 O O . ASN B 1 142 ? -4.300 58.225 -5.343 1.00 20.60 139 ASN B O 1
ATOM 2426 N N . ILE B 1 143 ? -6.251 57.465 -4.494 1.00 21.71 140 ILE B N 1
ATOM 2427 C CA . ILE B 1 143 ? -6.862 58.786 -4.451 1.00 21.71 140 ILE B CA 1
ATOM 2428 C C . ILE B 1 143 ? -7.360 58.995 -3.017 1.00 22.76 140 ILE B C 1
ATOM 2429 O O . ILE B 1 143 ? -8.530 58.739 -2.726 1.00 23.18 140 ILE B O 1
ATOM 2434 N N . PRO B 1 144 ? -6.456 59.412 -2.130 1.00 23.04 141 PRO B N 1
ATOM 2435 C CA . PRO B 1 144 ? -6.777 59.562 -0.707 1.00 23.25 141 PRO B CA 1
ATOM 2436 C C . PRO B 1 144 ? -7.849 60.615 -0.456 1.00 22.65 141 PRO B C 1
ATOM 2437 O O . PRO B 1 144 ? -8.577 60.481 0.551 1.00 23.81 141 PRO B O 1
ATOM 2441 N N . SER B 1 145 ? -7.889 61.667 -1.267 1.00 21.72 142 SER B N 1
ATOM 2442 C CA . SER B 1 145 ? -8.922 62.700 -1.114 1.00 20.60 142 SER B CA 1
ATOM 2443 C C . SER B 1 145 ? -9.703 62.791 -2.409 1.00 19.37 142 SER B C 1
ATOM 2444 O O . SER B 1 145 ? -9.110 62.937 -3.475 1.00 19.76 142 SER B O 1
ATOM 2447 N N . ARG B 1 146 ? -11.024 62.716 -2.308 1.00 17.56 143 ARG B N 1
ATOM 2448 C CA . ARG B 1 146 ? -11.873 62.838 -3.497 1.00 17.32 143 ARG B CA 1
ATOM 2449 C C . ARG B 1 146 ? -11.977 64.272 -4.029 1.00 16.04 143 ARG B C 1
ATOM 2450 O O . ARG B 1 146 ? -12.443 64.459 -5.137 1.00 17.38 143 ARG B O 1
ATOM 2458 N N . ASP B 1 147 ? -11.529 65.280 -3.287 1.00 16.21 144 ASP B N 1
ATOM 2459 C CA . ASP B 1 147 ? -11.541 66.634 -3.841 1.00 16.25 144 ASP B CA 1
ATOM 2460 C C . ASP B 1 147 ? -10.370 66.839 -4.804 1.00 16.73 144 ASP B C 1
ATOM 2461 O O . ASP B 1 147 ? -9.402 66.066 -4.766 1.00 16.45 144 ASP B O 1
ATOM 2466 N N . HIS B 1 148 ? -10.442 67.904 -5.606 1.00 15.88 145 HIS B N 1
ATOM 2467 C CA . HIS B 1 148 ? -9.385 68.300 -6.544 1.00 16.29 145 HIS B CA 1
ATOM 2468 C C . HIS B 1 148 ? -9.065 67.200 -7.569 1.00 17.04 145 HIS B C 1
ATOM 2469 O O . HIS B 1 148 ? -7.958 67.151 -8.096 1.00 19.18 145 HIS B O 1
ATOM 2476 N N . PHE B 1 149 ? -10.045 66.361 -7.884 1.00 16.06 146 PHE B N 1
ATOM 2477 C CA . PHE B 1 149 ? -9.918 65.409 -8.996 1.00 14.56 146 PHE B CA 1
ATOM 2478 C C . PHE B 1 149 ? -10.029 66.164 -10.313 1.00 14.51 146 PHE B C 1
ATOM 2479 O O . PHE B 1 149 ? -10.610 67.255 -10.369 1.00 14.03 146 PHE B O 1
ATOM 2487 N N . ASN B 1 150 ? -9.461 65.602 -11.386 1.00 14.44 147 ASN B N 1
ATOM 2488 C CA . ASN B 1 150 ? -9.625 66.235 -12.681 1.00 13.92 147 ASN B CA 1
ATOM 2489 C C . ASN B 1 150 ? -9.749 65.164 -13.746 1.00 14.24 147 ASN B C 1
ATOM 2490 O O . ASN B 1 150 ? -8.814 64.388 -13.967 1.00 13.97 147 ASN B O 1
ATOM 2495 N N . THR B 1 151 ? -10.951 65.077 -14.328 1.00 12.75 148 THR B N 1
ATOM 2496 C CA . THR B 1 151 ? -11.303 63.990 -15.250 1.00 12.94 148 THR B CA 1
ATOM 2497 C C . THR B 1 151 ? -10.418 64.054 -16.490 1.00 12.98 148 THR B C 1
ATOM 2498 O O . THR B 1 151 ? -9.919 63.012 -16.970 1.00 13.30 148 THR B O 1
ATOM 2502 N N . ARG B 1 152 ? -10.156 65.263 -16.998 1.00 12.19 149 ARG B N 1
ATOM 2503 C CA . ARG B 1 152 ? -9.322 65.312 -18.203 1.00 12.98 149 ARG B CA 1
ATOM 2504 C C . ARG B 1 152 ? -7.887 64.845 -17.889 1.00 12.32 149 ARG B C 1
ATOM 2505 O O . ARG B 1 152 ? -7.268 64.084 -18.696 1.00 11.61 149 ARG B O 1
ATOM 2513 N N . LYS B 1 153 ? -7.343 65.285 -16.749 1.00 12.49 150 LYS B N 1
ATOM 2514 C CA . LYS B 1 153 ? -5.999 64.854 -16.327 1.00 12.14 150 LYS B CA 1
ATOM 2515 C C . LYS B 1 153 ? -5.971 63.330 -16.162 1.00 12.69 150 LYS B C 1
ATOM 2516 O O . LYS B 1 153 ? -4.977 62.693 -16.543 1.00 11.77 150 LYS B O 1
ATOM 2522 N N . PHE B 1 154 ? -7.001 62.765 -15.532 1.00 12.80 151 PHE B N 1
ATOM 2523 C CA . PHE B 1 154 ? -7.071 61.326 -15.320 1.00 13.07 151 PHE B CA 1
ATOM 2524 C C . PHE B 1 154 ? -7.010 60.584 -16.689 1.00 13.82 151 PHE B C 1
ATOM 2525 O O . PHE B 1 154 ? -6.288 59.573 -16.826 1.00 12.16 151 PHE B O 1
ATOM 2533 N N . ALA B 1 155 ? -7.728 61.107 -17.678 1.00 12.80 152 ALA B N 1
ATOM 2534 C CA . ALA B 1 155 ? -7.733 60.477 -19.004 1.00 12.42 152 ALA B CA 1
ATOM 2535 C C . ALA B 1 155 ? -6.338 60.565 -19.664 1.00 13.28 152 ALA B C 1
ATOM 2536 O O . ALA B 1 155 ? -5.925 59.630 -20.379 1.00 13.37 152 ALA B O 1
ATOM 2538 N N . VAL B 1 156 ? -5.649 61.692 -19.475 1.00 12.07 153 VAL B N 1
ATOM 2539 C CA . VAL B 1 156 ? -4.254 61.807 -19.964 1.00 11.63 153 VAL B CA 1
ATOM 2540 C C . VAL B 1 156 ? -3.370 60.765 -19.279 1.00 11.59 153 VAL B C 1
ATOM 2541 O O . VAL B 1 156 ? -2.597 60.035 -19.945 1.00 9.86 153 VAL B O 1
ATOM 2545 N N . GLU B 1 157 ? -3.452 60.721 -17.939 1.00 10.59 154 GLU B N 1
ATOM 2546 C CA . GLU B 1 157 ? -2.584 59.815 -17.173 1.00 10.30 154 GLU B CA 1
ATOM 2547 C C . GLU B 1 157 ? -2.726 58.336 -17.572 1.00 10.86 154 GLU B C 1
ATOM 2548 O O . GLU B 1 157 ? -1.741 57.605 -17.591 1.00 10.43 154 GLU B O 1
ATOM 2554 N N . TYR B 1 158 ? -3.950 57.901 -17.800 1.00 10.59 155 TYR B N 1
ATOM 2555 C CA . TYR B 1 158 ? -4.218 56.469 -18.042 1.00 12.05 155 TYR B CA 1
ATOM 2556 C C . TYR B 1 158 ? -4.643 56.164 -19.475 1.00 11.67 155 TYR B C 1
ATOM 2557 O O . TYR B 1 158 ? -5.258 55.114 -19.725 1.00 12.80 155 TYR B O 1
ATOM 2566 N N . ASP B 1 159 ? -4.262 57.063 -20.410 1.00 12.19 156 ASP B N 1
ATOM 2567 C CA . ASP B 1 159 ? -4.473 56.818 -21.841 1.00 12.72 156 ASP B CA 1
ATOM 2568 C C . ASP B 1 159 ? -5.934 56.414 -22.176 1.00 14.02 156 ASP B C 1
ATOM 2569 O O . ASP B 1 159 ? -6.170 55.444 -22.932 1.00 14.34 156 ASP B O 1
ATOM 2574 N N . LEU B 1 160 ? -6.889 57.177 -21.649 1.00 12.99 157 LEU B N 1
ATOM 2575 C CA . LEU B 1 160 ? -8.319 56.878 -21.850 1.00 13.99 157 LEU B CA 1
ATOM 2576 C C . LEU B 1 160 ? -8.919 57.589 -23.073 1.00 14.98 157 LEU B C 1
ATOM 2577 O O . LEU B 1 160 ? -10.054 57.291 -23.476 1.00 15.83 157 LEU B O 1
ATOM 2582 N N . GLY B 1 161 ? -8.157 58.522 -23.666 1.00 16.05 158 GLY B N 1
ATOM 2583 C CA . GLY B 1 161 ? -8.607 59.175 -24.893 1.00 16.17 158 GLY B CA 1
ATOM 2584 C C . GLY B 1 161 ? -9.773 60.128 -24.566 1.00 15.35 158 GLY B C 1
ATOM 2585 O O . GLY B 1 161 ? -9.981 60.539 -23.419 1.00 17.04 158 GLY B O 1
ATOM 2586 N N . LEU B 1 162 ? -10.544 60.456 -25.586 1.00 14.81 159 LEU B N 1
ATOM 2587 C CA . LEU B 1 162 ? -11.749 61.281 -25.400 1.00 13.28 159 LEU B CA 1
ATOM 2588 C C . LEU B 1 162 ? -12.912 60.438 -24.882 1.00 13.01 159 LEU B C 1
ATOM 2589 O O . LEU B 1 162 ? -12.982 59.244 -25.133 1.00 14.10 159 LEU B O 1
ATOM 2594 N N . PRO B 1 163 ? -13.873 61.050 -24.190 1.00 14.37 160 PRO B N 1
ATOM 2595 C CA . PRO B 1 163 ? -15.067 60.306 -23.777 1.00 14.02 160 PRO B CA 1
ATOM 2596 C C . PRO B 1 163 ? -15.729 59.697 -25.006 1.00 13.50 160 PRO B C 1
ATOM 2597 O O . PRO B 1 163 ? -15.640 60.246 -26.142 1.00 12.95 160 PRO B O 1
ATOM 2601 N N . VAL B 1 164 ? -16.386 58.560 -24.786 1.00 13.13 161 VAL B N 1
ATOM 2602 C CA . VAL B 1 164 ? -17.250 57.974 -25.817 1.00 12.71 161 VAL B CA 1
ATOM 2603 C C . VAL B 1 164 ? -18.738 58.185 -25.478 1.00 13.16 161 VAL B C 1
ATOM 2604 O O . VAL B 1 164 ? -19.568 58.055 -26.347 1.00 13.67 161 VAL B O 1
ATOM 2608 N N . ALA B 1 165 ? -19.044 58.520 -24.227 1.00 13.28 162 ALA B N 1
ATOM 2609 C CA . ALA B 1 165 ? -20.432 58.846 -23.819 1.00 13.93 162 ALA B CA 1
ATOM 2610 C C . ALA B 1 165 ? -20.396 59.626 -22.514 1.00 13.96 162 ALA B C 1
ATOM 2611 O O . ALA B 1 165 ? -19.463 59.504 -21.743 1.00 14.33 162 ALA B O 1
ATOM 2613 N N . ALA B 1 166 ? -21.397 60.463 -22.283 1.00 13.76 163 ALA B N 1
ATOM 2614 C CA . ALA B 1 166 ? -21.511 61.118 -20.994 1.00 13.86 163 ALA B CA 1
ATOM 2615 C C . ALA B 1 166 ? -22.993 61.476 -20.763 1.00 13.75 163 ALA B C 1
ATOM 2616 O O . ALA B 1 166 ? -23.751 61.619 -21.722 1.00 13.72 163 ALA B O 1
ATOM 2618 N N . VAL B 1 167 ? -23.370 61.595 -19.495 1.00 12.81 164 VAL B N 1
ATOM 2619 C CA . VAL B 1 167 ? -24.715 61.998 -19.100 1.00 14.03 164 VAL B CA 1
ATOM 2620 C C . VAL B 1 167 ? -24.623 62.647 -17.714 1.00 13.59 164 VAL B C 1
ATOM 2621 O O . VAL B 1 167 ? -23.733 62.328 -16.935 1.00 14.83 164 VAL B O 1
ATOM 2625 N N . PHE B 1 168 ? -25.508 63.593 -17.414 1.00 12.62 165 PHE B N 1
ATOM 2626 C CA . PHE B 1 168 ? -25.449 64.190 -16.107 1.00 12.89 165 PHE B CA 1
ATOM 2627 C C . PHE B 1 168 ? -26.829 64.532 -15.559 1.00 12.53 165 PHE B C 1
ATOM 2628 O O . PHE B 1 168 ? -27.805 64.672 -16.293 1.00 12.97 165 PHE B O 1
ATOM 2636 N N . PHE B 1 169 ? -26.884 64.675 -14.235 1.00 13.27 166 PHE B N 1
ATOM 2637 C CA . PHE B 1 169 ? -28.093 65.190 -13.635 1.00 14.56 166 PHE B CA 1
ATOM 2638 C C . PHE B 1 169 ? -27.709 66.361 -12.696 1.00 15.07 166 PHE B C 1
ATOM 2639 O O . PHE B 1 169 ? -26.533 66.534 -12.360 1.00 15.78 166 PHE B O 1
ATOM 2647 N N . ASN B 1 170 ? -28.719 67.140 -12.311 1.00 16.26 167 ASN B N 1
ATOM 2648 C CA . ASN B 1 170 ? -28.570 68.226 -11.347 1.00 17.40 167 ASN B CA 1
ATOM 2649 C C . ASN B 1 170 ? -29.141 67.827 -9.977 1.00 17.65 167 ASN B C 1
ATOM 2650 O O . ASN B 1 170 ? -30.172 67.153 -9.895 1.00 17.91 167 ASN B O 1
ATOM 2655 N N . ALA B 1 171 ? -28.470 68.225 -8.892 1.00 18.36 168 ALA B N 1
ATOM 2656 C CA . ALA B 1 171 ? -29.010 68.004 -7.539 1.00 18.58 168 ALA B CA 1
ATOM 2657 C C . ALA B 1 171 ? -28.534 69.077 -6.574 1.00 19.30 168 ALA B C 1
ATOM 2658 O O . ALA B 1 171 ? -27.403 69.556 -6.686 1.00 18.04 168 ALA B O 1
ATOM 2660 N N . GLN B 1 172 ? -29.414 69.454 -5.643 1.00 19.44 169 GLN B N 1
ATOM 2661 C CA . GLN B 1 172 ? -29.071 70.393 -4.569 1.00 21.53 169 GLN B CA 1
ATOM 2662 C C . GLN B 1 172 ? -29.455 69.825 -3.203 1.00 22.19 169 GLN B C 1
ATOM 2663 O O . GLN B 1 172 ? -30.071 68.764 -3.142 1.00 22.72 169 GLN B O 1
ATOM 2669 N N . ARG B 1 173 ? -29.087 70.528 -2.124 1.00 23.31 170 ARG B N 1
ATOM 2670 C CA . ARG B 1 173 ? -29.341 70.080 -0.742 1.00 23.80 170 ARG B CA 1
ATOM 2671 C C . ARG B 1 173 ? -30.823 69.783 -0.500 1.00 24.54 170 ARG B C 1
ATOM 2672 O O . ARG B 1 173 ? -31.690 70.583 -0.874 1.00 24.29 170 ARG B O 1
ATOM 2680 N N . GLU B 1 174 ? -31.088 68.635 0.136 1.00 25.25 171 GLU B N 1
ATOM 2681 C CA . GLU B 1 174 ? -32.440 68.042 0.241 1.00 26.01 171 GLU B CA 1
ATOM 2682 C C . GLU B 1 174 ? -33.600 68.978 0.613 1.00 25.82 171 GLU B C 1
ATOM 2683 O O . GLU B 1 174 ? -33.837 69.271 1.785 1.00 25.69 171 GLU B O 1
#

Sequence (330 aa):
RVIEPLIMGRVVGDVLDFFTPTTKMNVSYNKKQVSNGHELFPSSVSSKPRVEIHGGDLRSFFTLVMIDPDVPGPSDPFLKEHLHWIVTNIPGTTDATFGKEVVSYELPRPSIGIHRFVFVLFRQKQRRVIFPNIPSRDHFNTRKFAVEYDLGLPVAAVFFNAQRERVIEPLIMGRVVGDVLDFFTPTTKMNVSYNKKQVSNGHELFPSSVSSKPRVEIHGGDLRSFFTLVMIDPDVPGPSDPFLKEHLHWIVTNIPGTTDATFGKEVVSYELPRPSIGIHRFVFVLFRQKQRRVIFPNIPSRDHFNTRKFAVEYDLGLPVAAVFFNAQRE

Nearest PDB structures (foldseek):
  1wko-assembly2_B  TM=1.006E+00  e=6.568E-35  Arabidopsis thaliana
  3axy-assembly2_G  TM=9.703E-01  e=1.353E-25  Oryza sativa Japonica Group
  6igj-assembly1_A  TM=9.774E-01  e=1.386E-24  Arabidopsis thaliana
  1qou-assembly1_B  TM=9.565E-01  e=2.830E-25  Antirrhinum majus
  1wkp-assembly1_A  TM=9.846E-01  e=3.066E-24  Arabidopsis thaliana

InterPro domains:
  IPR001858 Phosphatidylethanolamine-binding, conserved site [PS01220] (68-90)
  IPR008914 Phosphatidylethanolamine-binding protein [PF01161] (55-159)
  IPR035810 Phosphatidylethanolamine-binding protein, eukaryotic [PTHR11362] (15-172)
  IPR035810 Phosphatidylethanolamine-binding protein, eukaryotic [cd00866] (29-168)
  IPR036610 PEBP-like superfamily [G3DSA:3.90.280.10] (1-177)
  IPR036610 PEBP-like superfamily [SSF49777] (16-171)